Protein AF-0000000072586829 (afdb_homodimer)

Structure (mmCIF, N/CA/C/O backbone):
data_AF-0000000072586829-model_v1
#
loop_
_entity.id
_entity.type
_entity.pdbx_description
1 polymer 'Exported protein'
#
loop_
_atom_site.group_PDB
_atom_site.id
_atom_site.type_symbol
_atom_site.label_atom_id
_atom_site.label_alt_id
_atom_site.label_comp_id
_atom_site.label_asym_id
_atom_site.label_entity_id
_atom_site.label_seq_id
_atom_site.pdbx_PDB_ins_code
_atom_site.Cartn_x
_atom_site.Cartn_y
_atom_site.Cartn_z
_atom_site.occupancy
_atom_site.B_iso_or_equiv
_atom_site.auth_seq_id
_atom_site.auth_comp_id
_atom_site.auth_asym_id
_atom_site.auth_atom_id
_atom_site.pdbx_PDB_model_num
ATOM 1 N N . MET A 1 1 ? -24.797 -89.188 14.711 1 35.75 1 MET A N 1
ATOM 2 C CA . MET A 1 1 ? -25.109 -87.75 14.609 1 35.75 1 MET A CA 1
ATOM 3 C C . MET A 1 1 ? -23.828 -86.938 14.594 1 35.75 1 MET A C 1
ATOM 5 O O . MET A 1 1 ? -23.094 -86.875 15.586 1 35.75 1 MET A O 1
ATOM 9 N N . ASN A 1 2 ? -23.062 -87 13.383 1 42.5 2 ASN A N 1
ATOM 10 C CA . ASN A 1 2 ? -21.812 -86.375 13 1 42.5 2 ASN A CA 1
ATOM 11 C C . ASN A 1 2 ? -21.922 -84.812 13.062 1 42.5 2 ASN A C 1
ATOM 13 O O . ASN A 1 2 ? -22.75 -84.25 12.375 1 42.5 2 ASN A O 1
ATOM 17 N N . HIS A 1 3 ? -21.656 -84.25 14.258 1 49.03 3 HIS A N 1
ATOM 18 C CA . HIS A 1 3 ? -21.609 -82.812 14.539 1 49.03 3 HIS A CA 1
ATOM 19 C C . HIS A 1 3 ? -20.578 -82.125 13.672 1 49.03 3 HIS A C 1
ATOM 21 O O . HIS A 1 3 ? -19.391 -82.438 13.727 1 49.03 3 HIS A O 1
ATOM 27 N N . SER A 1 4 ? -20.922 -81.75 12.398 1 51.16 4 SER A N 1
ATOM 28 C CA . SER A 1 4 ? -20.141 -80.938 11.484 1 51.16 4 SER A CA 1
ATOM 29 C C . SER A 1 4 ? -19.844 -79.562 12.086 1 51.16 4 SER A C 1
ATOM 31 O O . SER A 1 4 ? -20.766 -78.812 12.5 1 51.16 4 SER A O 1
ATOM 33 N N . THR A 1 5 ? -18.719 -79.375 12.805 1 53.03 5 THR A N 1
ATOM 34 C CA . THR A 1 5 ? -18.234 -78.125 13.367 1 53.03 5 THR A CA 1
ATOM 35 C C . THR A 1 5 ? -17.984 -77.125 12.266 1 53.03 5 THR A C 1
ATOM 37 O O . THR A 1 5 ? -17.188 -77.375 11.359 1 53.03 5 THR A O 1
ATOM 40 N N . ILE A 1 6 ? -19.031 -76.312 11.836 1 53.47 6 ILE A N 1
ATOM 41 C CA . ILE A 1 6 ? -18.922 -75.188 10.93 1 53.47 6 ILE A CA 1
ATOM 42 C C . ILE A 1 6 ? -17.938 -74.188 11.492 1 53.47 6 ILE A C 1
ATOM 44 O O . ILE A 1 6 ? -18.125 -73.688 12.602 1 53.47 6 ILE A O 1
ATOM 48 N N . THR A 1 7 ? -16.625 -74.25 11.141 1 53.53 7 THR A N 1
ATOM 49 C CA . THR A 1 7 ? -15.586 -73.312 11.477 1 53.53 7 THR A CA 1
ATOM 50 C C . THR A 1 7 ? -15.922 -71.938 10.891 1 53.53 7 THR A C 1
ATOM 52 O O . THR A 1 7 ? -16.125 -71.812 9.68 1 53.53 7 THR A O 1
ATOM 55 N N . TRP A 1 8 ? -16.578 -71 11.648 1 52.56 8 TRP A N 1
ATOM 56 C CA . TRP A 1 8 ? -16.891 -69.625 11.328 1 52.56 8 TRP A CA 1
ATOM 57 C C . TRP A 1 8 ? -15.617 -68.812 10.969 1 52.56 8 TRP A C 1
ATOM 59 O O . TRP A 1 8 ? -14.703 -68.688 11.789 1 52.56 8 TRP A O 1
ATOM 69 N N . ALA A 1 9 ? -15.141 -68.812 9.68 1 53.5 9 ALA A N 1
ATOM 70 C CA . ALA A 1 9 ? -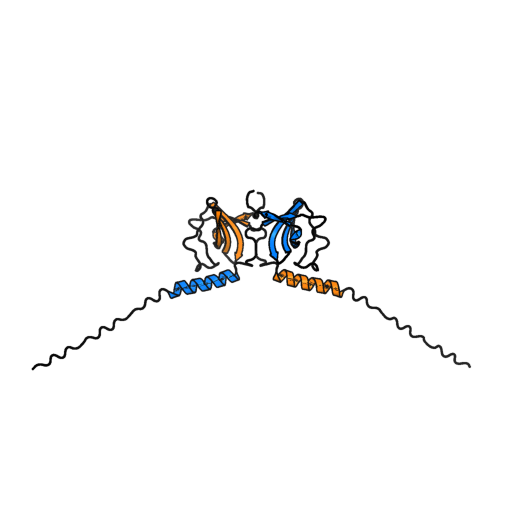14.047 -67.938 9.172 1 53.5 9 ALA A CA 1
ATOM 71 C C . ALA A 1 9 ? -14.328 -66.5 9.414 1 53.5 9 ALA A C 1
ATOM 73 O O . ALA A 1 9 ? -15.344 -65.938 8.953 1 53.5 9 ALA A O 1
ATOM 74 N N . ALA A 1 10 ? -13.883 -65.812 10.57 1 53.44 10 ALA A N 1
ATOM 75 C CA . ALA A 1 10 ? -13.961 -64.438 10.867 1 53.44 10 ALA A CA 1
ATOM 76 C C . ALA A 1 10 ? -13.258 -63.594 9.797 1 53.44 10 ALA A C 1
ATOM 78 O O . ALA A 1 10 ? -12.055 -63.75 9.57 1 53.44 10 ALA A O 1
ATOM 79 N N . VAL A 1 11 ? -13.906 -63.125 8.719 1 53.34 11 VAL A N 1
ATOM 80 C CA . VAL A 1 11 ? -13.391 -62.156 7.75 1 53.34 11 VAL A CA 1
ATOM 81 C C . VAL A 1 11 ? -12.992 -60.875 8.461 1 53.34 11 VAL A C 1
ATOM 83 O O . VAL A 1 11 ? -13.836 -60.188 9.07 1 53.34 11 VAL A O 1
ATOM 86 N N . LEU A 1 12 ? -11.789 -60.688 9.016 1 53.75 12 LEU A N 1
ATOM 87 C CA . LEU A 1 12 ? -11.242 -59.406 9.469 1 53.75 12 LEU A CA 1
ATOM 88 C C . LEU A 1 12 ? -11.234 -58.375 8.336 1 53.75 12 LEU A C 1
ATOM 90 O O . LEU A 1 12 ? -10.523 -58.562 7.344 1 53.75 12 LEU A O 1
ATOM 94 N N . ALA A 1 13 ? -12.328 -57.75 8.07 1 52.53 13 ALA A N 1
ATOM 95 C CA . ALA A 1 13 ? -12.367 -56.594 7.168 1 52.53 13 ALA A CA 1
ATOM 96 C C . ALA A 1 13 ? -11.383 -55.5 7.613 1 52.53 13 ALA A C 1
ATOM 98 O O . ALA A 1 13 ? -11.531 -54.938 8.695 1 52.53 13 ALA A O 1
ATOM 99 N N . LEU A 1 14 ? -10.109 -55.531 7.234 1 54.03 14 LEU A N 1
ATOM 100 C CA . LEU A 1 14 ? -9.156 -54.438 7.352 1 54.03 14 LEU A CA 1
ATOM 101 C C . LEU A 1 14 ? -9.734 -53.125 6.793 1 54.03 14 LEU A C 1
ATOM 103 O O . LEU A 1 14 ? -9.961 -53.031 5.586 1 54.03 14 LEU A O 1
ATOM 107 N N . CYS 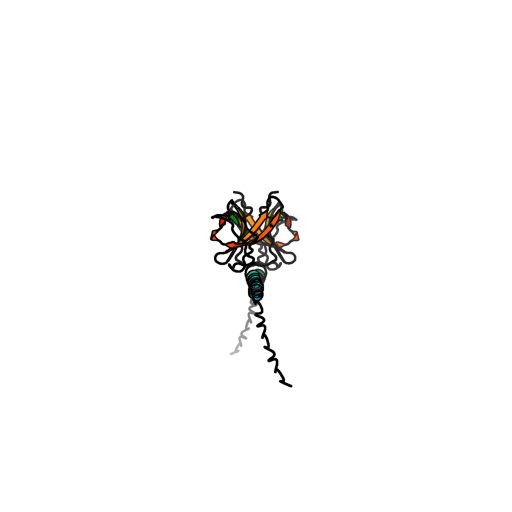A 1 15 ? -10.5 -52.406 7.539 1 51.31 15 CYS A N 1
ATOM 108 C CA . CYS A 1 15 ? -10.875 -51.031 7.258 1 51.31 15 CYS A CA 1
ATOM 109 C C . CYS A 1 15 ? -9.648 -50.188 6.902 1 51.31 15 CYS A C 1
ATOM 111 O O . CYS A 1 15 ? -8.836 -49.875 7.77 1 51.31 15 CYS A O 1
ATOM 113 N N . ALA A 1 16 ? -8.969 -50.375 5.809 1 50.5 16 ALA A N 1
ATOM 114 C CA . ALA A 1 16 ? -8.023 -49.375 5.312 1 50.5 16 ALA A CA 1
ATOM 115 C C . ALA A 1 16 ? -8.656 -47.969 5.301 1 50.5 16 ALA A C 1
ATOM 117 O O . ALA A 1 16 ? -9.5 -47.688 4.453 1 50.5 16 ALA A O 1
ATOM 118 N N . GLY A 1 17 ? -9 -47.312 6.453 1 50.28 17 GLY A N 1
ATOM 119 C CA . GLY A 1 17 ? -9.328 -45.906 6.516 1 50.28 17 GLY A CA 1
ATOM 120 C C . GLY A 1 17 ? -8.422 -45.062 5.645 1 50.28 17 GLY A C 1
ATOM 121 O O . GLY A 1 17 ? -7.199 -45.125 5.746 1 50.28 17 GLY A O 1
ATOM 122 N N . PHE A 1 18 ? -8.812 -44.5 4.5 1 52.59 18 PHE A N 1
ATOM 123 C CA . PHE A 1 18 ? -8.273 -43.5 3.578 1 52.59 18 PHE A CA 1
ATOM 124 C C . PHE A 1 18 ? -7.867 -42.219 4.32 1 52.59 18 PHE A C 1
ATOM 126 O O . PHE A 1 18 ? -8.727 -41.469 4.785 1 52.59 18 PHE A O 1
ATOM 133 N N . ALA A 1 19 ? -6.723 -41.906 4.926 1 50.97 19 ALA A N 1
ATOM 134 C CA . ALA A 1 19 ? -6.094 -40.719 5.477 1 50.97 19 ALA A CA 1
ATOM 135 C C . ALA A 1 19 ? -5.93 -39.656 4.406 1 50.97 19 ALA A C 1
ATOM 137 O O . ALA A 1 19 ? -5 -38.844 4.469 1 50.97 19 ALA A O 1
ATOM 138 N N . VAL A 1 20 ? -6.594 -39.5 3.271 1 55.81 20 VAL A N 1
ATOM 139 C CA . VAL A 1 20 ? -6.297 -38.469 2.275 1 55.81 20 VAL A CA 1
ATOM 140 C C . VAL A 1 20 ? -6.707 -37.094 2.809 1 55.81 20 VAL A C 1
ATOM 142 O O . VAL A 1 20 ? -6.344 -36.062 2.234 1 55.81 20 VAL A O 1
ATOM 145 N N . THR A 1 21 ? -7.477 -36.938 3.852 1 57.72 21 THR A N 1
ATOM 146 C CA . THR A 1 21 ? -8.094 -35.656 4.125 1 57.72 21 THR A CA 1
ATOM 147 C C . THR A 1 21 ? -7.16 -34.781 4.945 1 57.72 21 THR A C 1
ATOM 149 O O . THR A 1 21 ? -7.305 -33.531 4.953 1 57.72 21 THR A O 1
ATOM 152 N N . ASN A 1 22 ? -6.078 -35.281 5.512 1 56.03 22 ASN A N 1
ATOM 153 C CA . ASN A 1 22 ? -5.34 -34.469 6.473 1 56.03 22 ASN A CA 1
ATOM 154 C C . ASN A 1 22 ? -4.328 -33.562 5.777 1 56.03 22 ASN A C 1
ATOM 156 O O . ASN A 1 22 ? -3.982 -32.5 6.297 1 56.03 22 ASN A O 1
ATOM 160 N N . ALA A 1 23 ? -3.906 -34 4.543 1 55.81 23 ALA A N 1
ATOM 161 C CA . ALA A 1 23 ? -2.867 -33.219 3.875 1 55.81 23 ALA A CA 1
ATOM 162 C C . ALA A 1 23 ? -3.422 -31.875 3.361 1 55.81 23 ALA A C 1
ATOM 164 O O . ALA A 1 23 ? -2.764 -30.844 3.471 1 55.81 23 ALA A O 1
ATOM 165 N N . HIS A 1 24 ? -4.715 -31.812 2.979 1 60 24 HIS A N 1
ATOM 166 C CA . HIS A 1 24 ? -5.254 -30.594 2.369 1 60 24 HIS A CA 1
ATOM 167 C C . HIS A 1 24 ? -5.496 -29.516 3.416 1 60 24 HIS A C 1
ATOM 169 O O . HIS A 1 24 ? -5.297 -28.328 3.145 1 60 24 HIS A O 1
ATOM 175 N N . ALA A 1 25 ? -5.926 -30.031 4.684 1 60.5 25 ALA A N 1
ATOM 176 C CA . ALA A 1 25 ? -6.293 -29.078 5.73 1 60.5 25 ALA A CA 1
ATOM 177 C C . ALA A 1 25 ? -5.059 -28.359 6.281 1 60.5 25 ALA A C 1
ATOM 179 O O . ALA A 1 25 ? -5.094 -27.156 6.539 1 60.5 25 ALA A O 1
ATOM 180 N N . ARG A 1 26 ? -4.113 -29.156 6.582 1 60.81 26 ARG A N 1
ATOM 181 C CA . ARG A 1 26 ? -2.893 -28.609 7.176 1 60.81 26 ARG A CA 1
ATOM 182 C C . ARG A 1 26 ? -2.26 -27.562 6.266 1 60.81 26 ARG A C 1
ATOM 184 O O . ARG A 1 26 ? -1.662 -26.594 6.746 1 60.81 26 ARG A O 1
ATOM 191 N N . ASP A 1 27 ? -2.645 -27.734 4.984 1 78.12 27 ASP A N 1
ATOM 192 C CA . ASP A 1 27 ? -2.066 -26.828 4 1 78.12 27 ASP A CA 1
ATOM 193 C C . ASP A 1 27 ? -2.746 -25.469 4.043 1 78.12 27 ASP A C 1
ATOM 195 O O . ASP A 1 27 ? -2.076 -24.438 4.02 1 78.12 27 ASP A O 1
ATOM 199 N N . SER A 1 28 ? -3.986 -25.5 4.457 1 85.19 28 SER A N 1
ATOM 200 C CA . SER A 1 28 ? -4.734 -24.25 4.496 1 85.19 28 SER A CA 1
ATOM 201 C C . SER A 1 28 ? -4.344 -23.406 5.707 1 85.19 28 SER A C 1
ATOM 203 O O . SER A 1 28 ? -4.219 -22.188 5.605 1 85.19 28 SER A O 1
ATOM 205 N N . ALA A 1 29 ? -4.051 -24.141 6.754 1 92.31 29 ALA A N 1
ATOM 206 C CA . ALA A 1 29 ? -3.693 -23.406 7.969 1 92.31 29 ALA A CA 1
ATOM 207 C C . ALA A 1 29 ? -2.326 -22.75 7.828 1 92.31 29 ALA A C 1
ATOM 209 O O . ALA A 1 29 ? -2.127 -21.609 8.273 1 92.31 29 ALA A O 1
ATOM 210 N N . GLU A 1 30 ? -1.461 -23.469 7.301 1 95 30 GLU A N 1
ATOM 211 C CA . GLU A 1 30 ? -0.122 -22.922 7.094 1 95 30 GLU A CA 1
ATOM 212 C C . GLU A 1 30 ? -0.144 -21.766 6.113 1 95 30 GLU A C 1
ATOM 214 O O . GLU A 1 30 ? 0.559 -20.766 6.309 1 95 30 GLU A O 1
ATOM 219 N N . CYS A 1 31 ? -0.947 -21.938 5.141 1 96.94 31 CYS A N 1
ATOM 220 C CA . CYS A 1 31 ? -1.058 -20.844 4.176 1 96.94 31 CYS A CA 1
ATOM 221 C C . CYS A 1 31 ? -1.644 -19.609 4.82 1 96.94 31 CYS A C 1
ATOM 223 O O . CYS A 1 31 ? -1.184 -18.484 4.559 1 96.94 31 CYS A O 1
ATOM 225 N N . ARG A 1 32 ? -2.656 -19.75 5.602 1 94.56 32 ARG A N 1
ATOM 226 C CA . ARG A 1 32 ? -3.254 -18.609 6.297 1 94.56 32 ARG A CA 1
ATOM 227 C C . ARG A 1 32 ? -2.23 -17.922 7.188 1 94.56 32 ARG A C 1
ATOM 229 O O . ARG A 1 32 ? -2.141 -16.688 7.195 1 94.56 32 ARG A O 1
ATOM 236 N N . ARG A 1 33 ? -1.426 -18.672 7.906 1 94.81 33 ARG A N 1
ATOM 237 C CA . ARG A 1 33 ? -0.415 -18.109 8.797 1 94.81 33 ARG A CA 1
ATOM 238 C C . ARG A 1 33 ? 0.632 -17.328 8.008 1 94.81 33 ARG A C 1
ATOM 240 O O . ARG A 1 33 ? 1.011 -16.219 8.391 1 94.81 33 ARG A O 1
ATOM 247 N N . LEU A 1 34 ? 1.119 -17.906 6.988 1 95.06 34 LEU A N 1
ATOM 248 C CA . LEU A 1 34 ? 2.113 -17.25 6.148 1 95.06 34 LEU A CA 1
ATOM 249 C C . LEU A 1 34 ? 1.536 -15.992 5.516 1 95.06 34 LEU A C 1
ATOM 251 O O . LEU A 1 34 ? 2.213 -14.961 5.438 1 95.06 34 LEU A O 1
ATOM 255 N N . SER A 1 35 ? 0.332 -16.031 5.07 1 93.44 35 SER A N 1
ATOM 256 C CA . SER A 1 35 ? -0.333 -14.867 4.48 1 93.44 35 SER A CA 1
ATOM 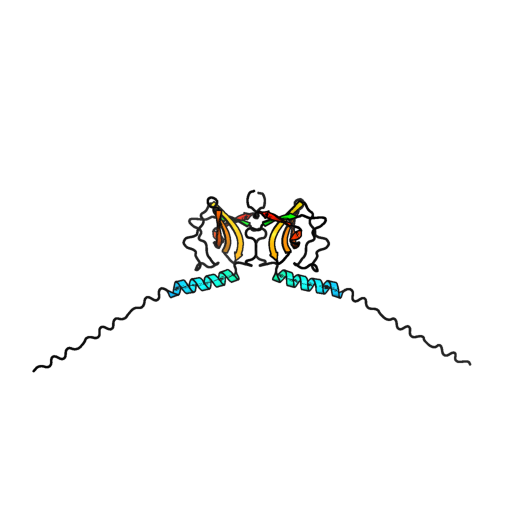257 C C . SER A 1 35 ? -0.438 -13.727 5.48 1 93.44 35 SER A C 1
ATOM 259 O O . SER A 1 35 ? -0.186 -12.57 5.137 1 93.44 35 SER A O 1
ATOM 261 N N . ASP A 1 36 ? -0.804 -14.016 6.707 1 90 36 ASP A N 1
ATOM 262 C CA . ASP A 1 36 ? -0.913 -13.008 7.754 1 90 36 ASP A CA 1
ATOM 263 C C . ASP A 1 36 ? 0.44 -12.359 8.031 1 90 36 ASP A C 1
ATOM 265 O O . ASP A 1 36 ? 0.516 -11.156 8.289 1 90 36 ASP A O 1
ATOM 269 N N . ALA A 1 37 ? 1.401 -13.156 7.941 1 89.62 37 ALA A N 1
ATOM 270 C CA . ALA A 1 37 ? 2.746 -12.68 8.258 1 89.62 37 ALA A CA 1
ATOM 271 C C . ALA A 1 37 ? 3.295 -11.805 7.133 1 89.62 37 ALA A C 1
ATOM 273 O O . ALA A 1 37 ? 4.098 -10.906 7.375 1 89.62 37 ALA A O 1
ATOM 274 N N . THR A 1 38 ? 2.797 -12.062 5.941 1 90.12 38 THR A N 1
ATOM 275 C CA . THR A 1 38 ? 3.445 -11.414 4.805 1 90.12 38 THR A CA 1
ATOM 276 C C . THR A 1 38 ? 2.502 -10.414 4.145 1 90.12 38 THR A C 1
ATOM 278 O O . THR A 1 38 ? 2.945 -9.523 3.414 1 90.12 38 THR A O 1
ATOM 281 N N . GLY A 1 39 ? 1.216 -10.5 4.148 1 82.69 39 GLY A N 1
ATOM 282 C CA . GLY A 1 39 ? 0.211 -9.75 3.418 1 82.69 39 GLY A CA 1
ATOM 283 C C . GLY A 1 39 ? 0.163 -8.281 3.811 1 82.69 39 GLY A C 1
ATOM 284 O O . GLY A 1 39 ? -0.325 -7.445 3.047 1 82.69 39 GLY A O 1
ATOM 285 N N . GLY A 1 40 ? 0.933 -7.738 4.789 1 66.56 40 GLY A N 1
ATOM 286 C CA . GLY A 1 40 ? 0.966 -6.355 5.242 1 66.56 40 GLY A CA 1
ATOM 287 C C . GLY A 1 40 ? -0.304 -5.93 5.953 1 66.56 40 GLY A C 1
ATOM 288 O O . GLY A 1 40 ? -1.249 -6.715 6.07 1 66.56 40 GLY A O 1
ATOM 289 N N . ALA A 1 41 ? -0.151 -4.691 6.461 1 62.09 41 ALA A N 1
ATOM 290 C CA . ALA A 1 41 ? -1.261 -4.164 7.25 1 62.09 41 ALA A CA 1
ATOM 291 C C . ALA A 1 41 ? -2.521 -4.031 6.402 1 62.09 41 ALA A C 1
ATOM 293 O O . ALA A 1 41 ? -2.471 -3.529 5.277 1 62.09 41 ALA A O 1
ATOM 294 N N . ASP A 1 42 ? -3.537 -4.691 6.844 1 68 42 ASP A N 1
ATOM 295 C CA . ASP A 1 42 ? -4.859 -4.879 6.25 1 68 42 ASP A CA 1
ATOM 296 C C . ASP A 1 42 ? -5.594 -3.547 6.121 1 68 42 ASP A C 1
ATOM 298 O O . ASP A 1 42 ? -6.59 -3.451 5.402 1 68 42 ASP A O 1
ATOM 302 N N . ASP A 1 43 ? -4.805 -2.404 6.445 1 87.19 43 ASP A N 1
ATOM 303 C CA . ASP A 1 43 ? -5.66 -1.223 6.418 1 87.19 43 ASP A CA 1
ATOM 304 C C . ASP A 1 43 ? -5.309 -0.318 5.238 1 87.19 43 ASP A C 1
ATOM 306 O O . ASP A 1 43 ? -5.898 0.753 5.078 1 87.19 43 ASP A O 1
ATOM 310 N N . ASN A 1 44 ? -4.383 -0.754 4.457 1 91.38 44 ASN A N 1
ATOM 311 C CA . ASN A 1 44 ? -4.043 0.017 3.266 1 91.38 44 ASN A CA 1
ATOM 312 C C . ASN A 1 44 ? -5.176 -0.01 2.24 1 91.38 44 ASN A C 1
ATOM 314 O O . ASN A 1 44 ? -5.805 -1.048 2.033 1 91.38 44 ASN A O 1
ATOM 318 N N . PHE A 1 45 ? -5.363 1.196 1.681 1 93.69 45 PHE A N 1
ATOM 319 C CA . PHE A 1 45 ? -6.176 1.202 0.471 1 93.69 45 PHE A CA 1
ATOM 320 C C . PHE A 1 45 ? -5.461 0.482 -0.666 1 93.69 45 PHE A C 1
ATOM 322 O O . PHE A 1 45 ? -4.273 0.707 -0.9 1 93.69 45 PHE A O 1
ATOM 329 N N . ARG A 1 46 ? -6.145 -0.373 -1.298 1 91.25 46 ARG A N 1
ATOM 330 C CA . ARG A 1 46 ? -5.574 -1.111 -2.42 1 91.25 46 ARG A CA 1
ATOM 331 C C . ARG A 1 46 ? -6.473 -1.023 -3.648 1 91.25 46 ARG A C 1
ATOM 333 O O . ARG A 1 46 ? -7.57 -1.583 -3.66 1 91.25 46 ARG A O 1
ATOM 340 N N . PRO A 1 47 ? -6.082 -0.371 -4.691 1 93.25 47 PRO A N 1
ATOM 341 C CA . PRO A 1 47 ? -4.93 0.532 -4.742 1 93.25 47 PRO A CA 1
ATOM 342 C C . PRO A 1 47 ? -5.098 1.754 -3.842 1 93.25 47 PRO A C 1
ATOM 344 O O . PRO A 1 47 ? -6.203 2.027 -3.367 1 93.25 47 PRO A O 1
ATOM 347 N N . PRO A 1 48 ? -4.012 2.439 -3.643 1 95.19 48 PRO A N 1
ATOM 348 C CA . PRO A 1 48 ? -4.156 3.709 -2.926 1 95.19 48 PRO A CA 1
ATOM 349 C C . PRO A 1 48 ? -5.152 4.652 -3.59 1 95.19 48 PRO A C 1
ATOM 351 O O . PRO A 1 48 ? -5.496 4.469 -4.762 1 95.19 48 PRO A O 1
ATOM 354 N N . LEU A 1 49 ? -5.586 5.656 -2.818 1 97.31 49 LEU A N 1
ATOM 355 C CA . LEU A 1 49 ? -6.523 6.648 -3.338 1 97.31 49 LEU A CA 1
ATOM 356 C C . LEU A 1 49 ? -5.801 7.934 -3.715 1 97.31 49 LEU A C 1
ATOM 358 O O . LEU A 1 49 ? -4.715 8.211 -3.201 1 97.31 49 LEU A O 1
ATOM 362 N N . THR A 1 50 ? -6.43 8.641 -4.617 1 97.56 50 THR A N 1
ATOM 363 C CA . THR A 1 50 ? -6.062 10.039 -4.816 1 97.56 50 THR A CA 1
ATOM 364 C C . THR A 1 50 ? -6.902 10.945 -3.926 1 97.56 50 THR A C 1
ATOM 366 O O . THR A 1 50 ? -8.016 10.594 -3.539 1 97.56 50 THR A O 1
ATOM 369 N N . ALA A 1 51 ? -6.359 12.086 -3.6 1 98.44 51 ALA A N 1
ATOM 370 C CA . ALA A 1 51 ? -7.125 13.094 -2.879 1 98.44 51 ALA A CA 1
ATOM 371 C C . ALA A 1 51 ? -6.656 14.5 -3.236 1 98.44 51 ALA A C 1
ATOM 373 O O . ALA A 1 51 ? -5.5 14.695 -3.621 1 98.44 51 ALA A O 1
ATOM 374 N N . THR A 1 52 ? -7.504 15.422 -3.08 1 98.69 52 THR A N 1
ATOM 375 C CA . THR A 1 52 ? -7.199 16.844 -3.236 1 98.69 52 THR A CA 1
ATOM 376 C C . THR A 1 52 ? -7.207 17.547 -1.885 1 98.69 52 THR A C 1
ATOM 378 O O . THR A 1 52 ? -8.078 17.297 -1.053 1 98.69 52 THR A O 1
ATOM 381 N N . VAL A 1 53 ? -6.227 18.391 -1.732 1 98.81 53 VAL A N 1
ATOM 382 C CA . VAL A 1 53 ? -6.156 19.172 -0.505 1 98.81 53 VAL A CA 1
ATOM 383 C C . VAL A 1 53 ? -7.242 20.25 -0.519 1 98.81 53 VAL A C 1
ATOM 385 O O . VAL A 1 53 ? -7.422 20.953 -1.521 1 98.81 53 VAL A O 1
ATOM 388 N N . THR A 1 54 ? -7.961 20.344 0.637 1 98.81 54 THR A N 1
ATOM 389 C CA . THR A 1 54 ? -9.055 21.297 0.742 1 98.81 54 THR A CA 1
ATOM 390 C C . THR A 1 54 ? -8.914 22.141 2.006 1 98.81 54 THR A C 1
ATOM 392 O O . THR A 1 54 ? -7.969 21.969 2.777 1 98.81 54 THR A O 1
ATOM 395 N N . GLY A 1 55 ? -9.891 23.047 2.244 1 98.19 55 GLY A N 1
ATOM 396 C CA . GLY A 1 55 ? -9.852 23.953 3.383 1 98.19 55 GLY A CA 1
ATOM 397 C C . GLY A 1 55 ? -9.031 25.203 3.127 1 98.19 55 GLY A C 1
ATOM 398 O O . GLY A 1 55 ? -8.797 25.562 1.976 1 98.19 55 GLY A O 1
ATOM 399 N N . ALA A 1 56 ? -8.688 25.922 4.23 1 97.88 56 ALA A N 1
ATOM 400 C CA . ALA A 1 56 ? -7.953 27.188 4.125 1 97.88 56 ALA A CA 1
ATOM 401 C C . ALA A 1 56 ? -6.523 27.031 4.633 1 97.88 56 ALA A C 1
ATOM 403 O O . ALA A 1 56 ? -6.277 26.328 5.613 1 97.88 56 ALA A O 1
ATOM 404 N N . GLY A 1 57 ? -5.602 27.703 3.928 1 98.06 57 GLY A N 1
ATOM 405 C CA . GLY A 1 57 ? -4.23 27.781 4.406 1 98.06 57 GLY A CA 1
ATOM 406 C C . GLY A 1 57 ? -3.447 26.5 4.188 1 98.06 57 GLY A C 1
ATOM 407 O O . GLY A 1 57 ? -3.889 25.625 3.451 1 98.06 57 GLY A O 1
ATOM 408 N N . ARG A 1 58 ? -2.375 26.438 4.801 1 98.69 58 ARG A N 1
ATOM 409 C CA . ARG A 1 58 ? -1.442 25.312 4.664 1 98.69 58 ARG A CA 1
ATOM 410 C C . ARG A 1 58 ? -1.945 24.094 5.414 1 98.69 58 ARG A C 1
ATOM 412 O O . ARG A 1 58 ? -2.471 24.203 6.523 1 98.69 58 ARG A O 1
ATOM 419 N N . ALA A 1 59 ? -1.879 22.984 4.766 1 98.75 59 ALA A N 1
ATOM 420 C CA . ALA A 1 59 ? -2.029 21.688 5.434 1 98.75 59 ALA A CA 1
ATOM 421 C C . ALA A 1 59 ? -0.668 21.062 5.73 1 98.75 59 ALA A C 1
ATOM 423 O O . ALA A 1 59 ? 0.039 20.641 4.816 1 98.75 59 ALA A O 1
ATOM 424 N N . TYR A 1 60 ? -0.31 20.953 7.012 1 98.69 60 TYR A N 1
ATOM 425 C CA . TYR A 1 60 ? 1.026 20.516 7.398 1 98.69 60 TYR A CA 1
ATOM 426 C C . TYR A 1 60 ? 1.105 18.984 7.465 1 98.69 60 TYR A C 1
ATOM 428 O O . TYR A 1 60 ? 0.142 18.328 7.859 1 98.69 60 TYR A O 1
ATOM 436 N N . PHE A 1 61 ? 2.281 18.531 7.125 1 98.75 61 PHE A N 1
ATOM 437 C CA . PHE A 1 61 ? 2.609 17.125 7.336 1 98.75 61 PHE A CA 1
ATOM 438 C C . PHE A 1 61 ? 2.957 16.859 8.797 1 98.75 61 PHE A C 1
ATOM 440 O O . PHE A 1 61 ? 3.41 17.766 9.5 1 98.75 61 PHE A O 1
ATOM 447 N N . HIS A 1 62 ? 2.709 15.648 9.109 1 98.44 62 HIS A N 1
ATOM 448 C CA . HIS A 1 62 ? 3.125 15.117 10.406 1 98.44 62 HIS A CA 1
ATOM 449 C C . HIS A 1 62 ? 3.922 13.828 10.242 1 98.44 62 HIS A C 1
ATOM 451 O O . HIS A 1 62 ? 3.598 13 9.391 1 98.44 62 HIS A O 1
ATOM 457 N N . SER A 1 63 ? 4.984 13.656 11.039 1 96.75 63 SER A N 1
ATOM 458 C CA . SER A 1 63 ? 5.812 12.461 10.945 1 96.75 63 SER A CA 1
ATOM 459 C C . SER A 1 63 ? 5.094 11.242 11.516 1 96.75 63 SER A C 1
ATOM 461 O O . SER A 1 63 ? 5.477 10.102 11.234 1 96.75 63 SER A O 1
ATOM 463 N N . ALA A 1 64 ? 4.172 11.508 12.328 1 97.56 64 ALA A N 1
ATOM 464 C CA . ALA A 1 64 ? 3.26 10.516 12.898 1 97.56 64 ALA A CA 1
ATOM 465 C C . ALA A 1 64 ? 1.86 11.102 13.078 1 97.56 64 ALA A C 1
ATOM 467 O O . ALA A 1 64 ? 1.679 12.32 13.039 1 97.56 64 ALA A O 1
ATOM 468 N N . PRO A 1 65 ? 0.901 10.211 13.234 1 97.62 65 PRO A N 1
ATOM 469 C CA . PRO A 1 65 ? -0.466 10.742 13.281 1 97.62 65 PRO A CA 1
ATOM 470 C C . PRO A 1 65 ? -0.838 11.289 14.656 1 97.62 65 PRO A C 1
ATOM 472 O O . PRO A 1 65 ? -1.752 10.773 15.305 1 97.62 65 PRO A O 1
ATOM 475 N N . ALA A 1 66 ? -0.154 12.273 14.977 1 98 66 ALA A N 1
ATOM 476 C CA . ALA A 1 66 ? -0.386 13.047 16.188 1 98 66 ALA A CA 1
ATOM 477 C C . ALA A 1 66 ? -0.01 14.516 15.984 1 98 66 ALA A C 1
ATOM 479 O O . ALA A 1 66 ? 0.99 14.82 15.328 1 98 66 ALA A O 1
ATOM 480 N N . SER A 1 67 ? -0.782 15.453 16.688 1 96.94 67 SER A N 1
ATOM 481 C CA . SER A 1 67 ? -0.593 16.891 16.469 1 96.94 67 SER A CA 1
ATOM 482 C C . SER A 1 67 ? 0.793 17.328 16.922 1 96.94 67 SER A C 1
ATOM 484 O O . SER A 1 67 ? 1.368 18.266 16.344 1 96.94 67 SER A O 1
ATOM 486 N N . ALA A 1 68 ? 1.368 16.625 17.828 1 96.88 68 ALA A N 1
ATOM 487 C CA . ALA A 1 68 ? 2.676 16.984 18.375 1 96.88 68 ALA A CA 1
ATOM 488 C C . ALA A 1 68 ? 3.791 16.625 17.391 1 96.88 68 ALA A C 1
ATOM 490 O O . ALA A 1 68 ? 4.926 17.078 17.547 1 96.88 68 ALA A O 1
ATOM 491 N N . CYS A 1 69 ? 3.498 15.898 16.422 1 98.25 69 CYS A N 1
ATOM 492 C CA . CYS A 1 69 ? 4.512 15.406 15.484 1 98.25 69 CYS A CA 1
ATOM 493 C C . CYS A 1 69 ? 4.512 16.234 14.203 1 98.25 69 CYS A C 1
ATOM 495 O O . CYS A 1 69 ? 4.812 15.703 13.125 1 98.25 69 CYS A O 1
ATOM 497 N N . ILE A 1 70 ? 4.176 17.484 14.273 1 97.88 70 ILE A N 1
ATOM 498 C CA . ILE A 1 70 ? 4 18.391 13.141 1 97.88 70 ILE A CA 1
ATOM 499 C C . ILE A 1 70 ? 5.359 18.703 12.523 1 97.88 70 ILE A C 1
ATOM 501 O O . ILE A 1 70 ? 6.336 18.953 13.234 1 97.88 70 ILE A O 1
ATOM 505 N N . ALA A 1 71 ? 5.406 18.562 11.172 1 97.06 71 ALA A N 1
ATOM 506 C CA . ALA A 1 71 ? 6.523 19.094 10.391 1 97.06 71 ALA A CA 1
ATOM 507 C C . ALA A 1 71 ? 6.238 20.531 9.93 1 97.06 71 ALA A C 1
ATOM 509 O O . ALA A 1 71 ? 5.664 20.734 8.859 1 97.06 71 ALA A O 1
ATOM 510 N N . ARG A 1 72 ? 6.785 21.484 10.516 1 95.5 72 ARG A N 1
ATOM 511 C CA . ARG A 1 72 ? 6.344 22.875 10.445 1 95.5 72 ARG A CA 1
ATOM 512 C C . ARG A 1 72 ? 6.777 23.516 9.133 1 95.5 72 ARG A C 1
ATOM 514 O O . ARG A 1 72 ? 6.312 24.609 8.781 1 95.5 72 ARG A O 1
ATOM 521 N N . ARG A 1 73 ? 7.598 22.859 8.398 1 96.69 73 ARG A N 1
ATOM 522 C CA . ARG A 1 73 ? 8.07 23.438 7.148 1 96.69 73 ARG A CA 1
ATOM 523 C C . ARG A 1 73 ? 7.602 22.625 5.949 1 96.69 73 ARG A C 1
ATOM 525 O O . ARG A 1 73 ? 7.918 22.953 4.805 1 96.69 73 ARG A O 1
ATOM 532 N N . VAL A 1 74 ? 6.941 21.672 6.117 1 98.06 74 VAL A N 1
ATOM 533 C CA . VAL A 1 74 ? 6.484 20.781 5.051 1 98.06 74 VAL A CA 1
ATOM 534 C C . VAL A 1 74 ? 4.961 20.812 4.973 1 98.06 74 VAL A C 1
ATOM 536 O O . VAL A 1 74 ? 4.277 20.391 5.91 1 98.06 74 VAL A O 1
ATOM 539 N N . PHE A 1 75 ? 4.48 21.344 3.916 1 98.5 75 PHE A N 1
ATOM 540 C CA . PHE A 1 75 ? 3.039 21.516 3.799 1 98.5 75 PHE A CA 1
ATOM 541 C C . PHE A 1 75 ? 2.602 21.438 2.34 1 98.5 75 PHE A C 1
ATOM 543 O O . PHE A 1 75 ? 3.426 21.562 1.433 1 98.5 75 PHE A O 1
ATOM 550 N N . VAL A 1 76 ? 1.341 21.188 2.176 1 98.5 76 VAL A N 1
ATOM 551 C CA . VAL A 1 76 ? 0.633 21.328 0.908 1 98.5 76 VAL A CA 1
ATOM 552 C C . VAL A 1 76 ? -0.457 22.391 1.045 1 98.5 76 VAL A C 1
ATOM 554 O O . VAL A 1 76 ? -0.754 22.844 2.152 1 98.5 76 VAL A O 1
ATOM 557 N N . VAL A 1 77 ? -0.987 22.734 -0.167 1 98.38 77 VAL A N 1
ATOM 558 C CA . VAL A 1 77 ? -1.99 23.797 -0.177 1 98.38 77 VAL A CA 1
ATOM 559 C C . VAL A 1 77 ? -3.227 23.328 -0.944 1 98.38 77 VAL A C 1
ATOM 561 O O . VAL A 1 77 ? -3.152 22.391 -1.741 1 98.38 77 VAL A O 1
ATOM 564 N N . PRO A 1 78 ? -4.422 23.984 -0.594 1 98.69 78 PRO A N 1
ATOM 565 C CA . PRO A 1 78 ? -5.625 23.609 -1.337 1 98.69 78 PRO A CA 1
ATOM 566 C C . PRO A 1 78 ? -5.402 23.578 -2.846 1 98.69 78 PRO A C 1
ATOM 568 O O . PRO A 1 78 ? -4.777 24.484 -3.402 1 98.69 78 PRO A O 1
ATOM 571 N N . GLY A 1 79 ? -5.891 22.5 -3.469 1 98.06 79 GLY A N 1
ATOM 572 C CA . GLY A 1 79 ? -5.691 22.312 -4.895 1 98.06 79 GLY A CA 1
ATOM 573 C C . GLY A 1 79 ? -4.605 21.297 -5.219 1 98.06 79 GLY A C 1
ATOM 574 O O . GLY A 1 79 ? -4.574 20.734 -6.312 1 98.06 79 GLY A O 1
ATOM 575 N N . ASP A 1 80 ? -3.668 21.078 -4.223 1 98 80 ASP A N 1
ATOM 576 C CA . ASP A 1 80 ? -2.66 20.031 -4.391 1 98 80 ASP A CA 1
ATOM 577 C C . ASP A 1 80 ? -3.301 18.656 -4.383 1 98 80 ASP A C 1
ATOM 579 O O . ASP A 1 80 ? -4.352 18.453 -3.773 1 98 80 ASP A O 1
ATOM 583 N N . THR A 1 81 ? -2.686 17.703 -5.102 1 97.5 81 THR A N 1
ATOM 584 C CA . THR A 1 81 ? -3.123 16.312 -5.102 1 97.5 81 THR A CA 1
ATOM 585 C C . THR A 1 81 ? -2.117 15.43 -4.371 1 97.5 81 THR A C 1
ATOM 587 O O . THR A 1 81 ? -0.906 15.594 -4.543 1 97.5 81 THR A O 1
ATOM 590 N N . VAL A 1 82 ? -2.648 14.477 -3.539 1 98.31 82 VAL A N 1
ATOM 591 C CA . VAL A 1 82 ? -1.807 13.516 -2.83 1 98.31 82 VAL A CA 1
ATOM 592 C C . VAL A 1 82 ? -2.314 12.102 -3.082 1 98.31 82 VAL A C 1
ATOM 594 O O . VAL A 1 82 ? -3.457 11.906 -3.506 1 98.31 82 VAL A O 1
ATOM 597 N N . THR A 1 83 ? -1.42 11.195 -2.936 1 96.94 83 THR A N 1
ATOM 598 C CA . THR A 1 83 ? -1.793 9.781 -2.875 1 96.94 83 THR A CA 1
ATOM 599 C C . THR A 1 83 ? -2.053 9.352 -1.434 1 96.94 83 THR A C 1
ATOM 601 O O . THR A 1 83 ? -1.229 9.602 -0.549 1 96.94 83 THR A O 1
ATOM 604 N N . VAL A 1 84 ? -3.135 8.68 -1.156 1 97.62 84 VAL A N 1
ATOM 605 C CA . VAL A 1 84 ? -3.529 8.297 0.194 1 97.62 84 VAL A CA 1
ATOM 606 C C . VAL A 1 84 ? -3.396 6.785 0.36 1 97.62 84 VAL A C 1
ATOM 608 O O . VAL A 1 84 ? -4.055 6.016 -0.344 1 97.62 84 VAL A O 1
ATOM 611 N N . TYR A 1 85 ? -2.609 6.418 1.354 1 95.31 85 TYR A N 1
ATOM 612 C CA . TYR A 1 85 ? -2.291 5 1.488 1 95.31 85 TYR A CA 1
ATOM 613 C C . TYR A 1 85 ? -3.174 4.34 2.541 1 95.31 85 TYR A C 1
ATOM 615 O O . TYR A 1 85 ? -3.643 3.217 2.352 1 95.31 85 TYR A O 1
ATOM 623 N N . LYS A 1 86 ? -3.43 5.004 3.711 1 94.19 86 LYS A N 1
ATOM 624 C CA . LYS A 1 86 ? -4.207 4.359 4.762 1 94.19 86 LYS A CA 1
ATOM 625 C C . LYS A 1 86 ? -4.727 5.379 5.773 1 94.19 86 LYS A C 1
ATOM 627 O O . LYS A 1 86 ? -4.129 6.445 5.945 1 94.19 86 LYS A O 1
ATOM 632 N N . PRO A 1 87 ? -5.82 5 6.395 1 95.88 87 PRO A N 1
ATOM 633 C CA . PRO A 1 87 ? -6.348 5.816 7.488 1 95.88 87 PRO A CA 1
ATOM 634 C C . PRO A 1 87 ? -5.801 5.406 8.852 1 95.88 87 PRO A C 1
ATOM 636 O O . PRO A 1 87 ? -5.406 4.25 9.039 1 95.88 87 PRO A O 1
ATOM 639 N N . TYR A 1 88 ? -5.766 6.262 9.766 1 96.38 88 TYR A N 1
ATOM 640 C CA . TYR A 1 88 ? -5.582 6.02 11.188 1 96.38 88 TYR A CA 1
ATOM 641 C C . TYR A 1 88 ? -6.297 7.086 12.016 1 96.38 88 TYR A C 1
ATOM 643 O O . TYR A 1 88 ? -5.852 8.234 12.078 1 96.38 88 TYR A O 1
ATOM 651 N N . ARG A 1 89 ? -7.473 6.637 12.516 1 96.56 89 ARG A N 1
ATOM 652 C CA . ARG A 1 89 ? -8.312 7.594 13.234 1 96.56 89 ARG A CA 1
ATOM 653 C C . ARG A 1 89 ? -8.648 8.789 12.359 1 96.56 89 ARG A C 1
ATOM 655 O O . ARG A 1 89 ? -9.258 8.641 11.297 1 96.56 89 ARG A O 1
ATOM 662 N N . HIS A 1 90 ? -8.219 9.969 12.656 1 98.12 90 HIS A N 1
ATOM 663 C CA . HIS A 1 90 ? -8.57 11.156 11.875 1 98.12 90 HIS A CA 1
ATOM 664 C C . HIS A 1 90 ? -7.387 11.633 11.047 1 98.12 90 HIS A C 1
ATOM 666 O O . HIS A 1 90 ? -7.215 12.844 10.844 1 98.12 90 HIS A O 1
ATOM 672 N N . TRP A 1 91 ? -6.555 10.75 10.672 1 98.44 91 TRP A N 1
ATOM 673 C CA . TRP A 1 91 ? -5.379 11.031 9.859 1 98.44 91 TRP A CA 1
ATOM 674 C C . TRP A 1 91 ? -5.352 10.148 8.617 1 98.44 91 TRP A C 1
ATOM 676 O O . TRP A 1 91 ? -5.93 9.062 8.609 1 98.44 91 TRP A O 1
ATOM 686 N N . TYR A 1 92 ? -4.723 10.664 7.613 1 98.31 92 TYR A N 1
ATOM 687 C CA . TYR A 1 92 ? -4.371 9.852 6.453 1 98.31 92 TYR A CA 1
ATOM 688 C C . TYR A 1 92 ? -2.865 9.844 6.227 1 98.31 92 TYR A C 1
ATOM 690 O O . TYR A 1 92 ? -2.211 10.883 6.324 1 98.31 92 TYR A O 1
ATOM 698 N N . GLN A 1 93 ? -2.291 8.695 6.016 1 97 93 GLN A N 1
ATOM 699 C CA . GLN A 1 93 ? -0.936 8.625 5.48 1 97 93 GLN A CA 1
ATOM 700 C C . GLN A 1 93 ? -0.915 8.945 3.988 1 97 93 GLN A C 1
ATOM 702 O O . GLN A 1 93 ? -1.673 8.359 3.211 1 97 93 GLN A O 1
ATOM 707 N N . VAL A 1 94 ? -0.061 9.906 3.588 1 97.88 94 VAL A N 1
ATOM 708 C CA . VAL A 1 94 ? -0.131 10.391 2.213 1 97.88 94 VAL A CA 1
ATOM 709 C C . VAL A 1 94 ? 1.277 10.516 1.636 1 97.88 94 VAL A C 1
ATOM 711 O O . VAL A 1 94 ? 2.26 10.539 2.379 1 97.88 94 VAL A O 1
ATOM 714 N N . MET A 1 95 ? 1.399 10.477 0.403 1 97 95 MET A N 1
ATOM 715 C CA . MET A 1 95 ? 2.582 10.891 -0.349 1 97 95 MET A CA 1
ATOM 716 C C . MET A 1 95 ? 2.258 12.055 -1.278 1 97 95 MET A C 1
ATOM 718 O O . MET A 1 95 ? 1.231 12.039 -1.961 1 97 95 MET A O 1
ATOM 722 N N . TYR A 1 96 ? 3.025 13.078 -1.219 1 98.12 96 TYR A N 1
ATOM 723 C CA . TYR A 1 96 ? 2.994 14.195 -2.158 1 98.12 96 TYR A CA 1
ATOM 724 C C . TYR A 1 96 ? 4.227 14.18 -3.059 1 98.12 96 TYR A C 1
ATOM 726 O O . TYR A 1 96 ? 5.352 14.016 -2.58 1 98.12 96 TYR A O 1
ATOM 734 N N . VAL A 1 97 ? 3.975 14.336 -4.332 1 95.69 97 VAL A N 1
ATOM 735 C CA . VAL A 1 97 ? 5.059 14.461 -5.301 1 95.69 97 VAL A CA 1
ATOM 736 C C . VAL A 1 97 ? 5.039 15.859 -5.926 1 95.69 97 VAL A C 1
ATOM 738 O O . VAL A 1 97 ? 4.039 16.266 -6.527 1 95.69 97 VAL A O 1
ATOM 741 N N . ASN A 1 98 ? 6.156 16.438 -5.801 1 94.12 98 ASN A N 1
ATOM 742 C CA . ASN A 1 98 ? 6.289 17.734 -6.465 1 94.12 98 ASN A CA 1
ATOM 743 C C . ASN A 1 98 ? 6.363 17.578 -7.984 1 94.12 98 ASN A C 1
ATOM 745 O O . ASN A 1 98 ? 7.289 16.953 -8.5 1 94.12 98 ASN A O 1
ATOM 749 N N . GLY A 1 99 ? 5.484 18.234 -8.664 1 90.12 99 GLY A N 1
ATOM 750 C CA . GLY A 1 99 ? 5.41 18.109 -10.109 1 90.12 99 GLY A CA 1
ATOM 751 C C . GLY A 1 99 ? 6.566 18.766 -10.828 1 90.12 99 GLY A C 1
ATOM 752 O O . GLY A 1 99 ? 6.875 18.422 -11.969 1 90.12 99 GLY A O 1
ATOM 753 N N . ARG A 1 100 ? 7.18 19.703 -10.211 1 92.69 100 ARG A N 1
ATOM 754 C CA . ARG A 1 100 ? 8.266 20.438 -10.836 1 92.69 100 ARG A CA 1
ATOM 755 C C . ARG A 1 100 ? 9.602 19.734 -10.625 1 92.69 100 ARG A C 1
ATOM 757 O O . ARG A 1 100 ? 10.383 19.578 -11.57 1 92.69 100 ARG A O 1
ATOM 764 N N . THR A 1 101 ? 9.875 19.25 -9.484 1 92.44 101 THR A N 1
ATOM 765 C CA . THR A 1 101 ? 11.188 18.719 -9.148 1 92.44 101 THR A CA 1
ATOM 766 C C . THR A 1 101 ? 11.172 17.188 -9.148 1 92.44 101 THR A C 1
ATOM 768 O O . THR A 1 101 ? 12.227 16.547 -9.227 1 92.44 101 THR A O 1
ATOM 771 N N . GLY A 1 102 ? 10.062 16.578 -8.906 1 90.62 102 GLY A N 1
ATOM 772 C CA . GLY A 1 102 ? 9.953 15.141 -8.812 1 90.62 102 GLY A CA 1
ATOM 773 C C . GLY A 1 102 ? 10.203 14.609 -7.41 1 90.62 102 GLY A C 1
ATOM 774 O O . GLY A 1 102 ? 10.109 13.406 -7.168 1 90.62 102 GLY A O 1
ATOM 775 N N . GLU A 1 103 ? 10.5 15.516 -6.523 1 94 103 GLU A N 1
ATOM 776 C CA . GLU A 1 103 ? 10.734 15.109 -5.141 1 94 103 GLU A CA 1
ATOM 777 C C . GLU A 1 103 ? 9.43 14.711 -4.457 1 94 103 GLU A C 1
ATOM 779 O O . GLU A 1 103 ? 8.383 15.312 -4.703 1 94 103 GLU A O 1
ATOM 784 N N . ASP A 1 104 ? 9.508 13.688 -3.523 1 94.94 104 ASP A N 1
ATOM 785 C CA . ASP A 1 104 ? 8.305 13.242 -2.836 1 94.94 104 ASP A CA 1
ATOM 786 C C . ASP A 1 104 ? 8.453 13.375 -1.321 1 94.94 104 ASP A C 1
ATOM 788 O O . ASP A 1 104 ? 9.57 13.477 -0.808 1 94.94 104 ASP A O 1
ATOM 792 N N . VAL A 1 105 ? 7.312 13.492 -0.68 1 95.94 105 VAL A N 1
ATOM 793 C CA . VAL A 1 105 ? 7.223 13.5 0.776 1 95.94 105 VAL A CA 1
ATOM 794 C C . VAL A 1 105 ? 6.098 12.578 1.233 1 95.94 105 VAL A C 1
ATOM 796 O O . VAL A 1 105 ? 5.012 12.578 0.652 1 95.94 105 VAL A O 1
ATOM 799 N N . GLU A 1 106 ? 6.52 11.828 2.254 1 95.81 106 GLU A N 1
ATOM 800 C CA . GLU A 1 106 ? 5.512 10.969 2.875 1 95.81 106 GLU A CA 1
ATOM 801 C C . GLU A 1 106 ? 5.258 11.375 4.324 1 95.81 106 GLU A C 1
ATOM 803 O O . GLU A 1 106 ? 6.195 11.727 5.047 1 95.81 106 GLU A O 1
ATOM 808 N N . GLY A 1 107 ? 4.016 11.188 4.73 1 97.12 107 GLY A N 1
ATOM 809 C CA . GLY A 1 107 ? 3.617 11.5 6.094 1 97.12 107 GLY A CA 1
ATOM 810 C C . GLY A 1 107 ? 2.117 11.438 6.305 1 97.12 107 GLY A C 1
ATOM 811 O O . GLY A 1 107 ? 1.42 10.695 5.613 1 97.12 107 GLY A O 1
ATOM 812 N N . TRP A 1 108 ? 1.777 12.141 7.359 1 98.44 108 TRP A N 1
ATOM 813 C CA . TRP A 1 108 ? 0.376 12.117 7.766 1 98.44 108 TRP A CA 1
ATOM 814 C C . TRP A 1 108 ? -0.243 13.508 7.668 1 98.44 108 TRP A C 1
ATOM 816 O O . TRP A 1 108 ? 0.393 14.508 8.023 1 98.44 108 TRP A O 1
ATOM 826 N N . ILE A 1 109 ? -1.46 13.523 7.211 1 98.81 109 ILE A N 1
ATOM 827 C CA . ILE A 1 109 ? -2.234 14.758 7.125 1 98.81 109 ILE A CA 1
ATOM 828 C C . ILE A 1 109 ? -3.611 14.547 7.746 1 98.81 109 ILE A C 1
ATOM 830 O O . ILE A 1 109 ? -4.195 13.461 7.625 1 98.81 109 ILE A O 1
ATOM 834 N N . GLU A 1 110 ? -4.066 15.547 8.367 1 98.75 110 GLU A N 1
ATOM 835 C CA . GLU A 1 110 ? -5.402 15.469 8.953 1 98.75 110 GLU A CA 1
ATOM 836 C C . GLU A 1 110 ? -6.453 15.164 7.895 1 98.75 110 GLU A C 1
ATOM 838 O O . GLU A 1 110 ? -6.492 15.805 6.844 1 98.75 110 GLU A O 1
ATOM 843 N N . ALA A 1 111 ? -7.371 14.305 8.273 1 98.7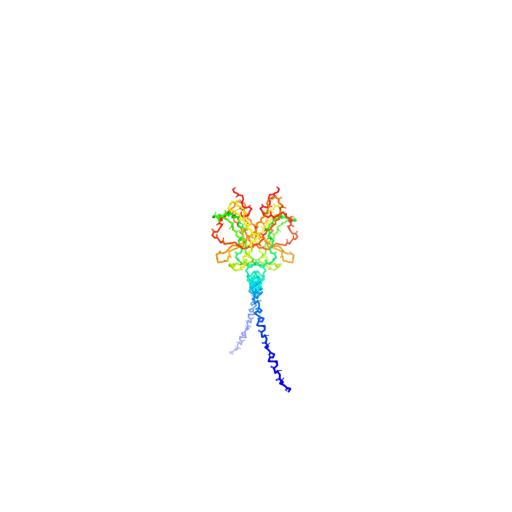5 111 ALA A N 1
ATOM 844 C CA . ALA A 1 111 ? -8.375 13.828 7.328 1 98.75 111 ALA A CA 1
ATOM 845 C C . ALA A 1 111 ? -9.258 14.969 6.836 1 98.75 111 ALA A C 1
ATOM 847 O O . ALA A 1 111 ? -9.664 15 5.672 1 98.75 111 ALA A O 1
ATOM 848 N N . GLY A 1 112 ? -9.508 15.922 7.625 1 98.62 112 GLY A N 1
ATOM 849 C CA . GLY A 1 112 ? -10.398 17.031 7.297 1 98.62 112 GLY A CA 1
ATOM 850 C C . GLY A 1 112 ? -9.852 17.938 6.219 1 98.62 112 GLY A C 1
ATOM 851 O O . GLY A 1 112 ? -10.578 18.75 5.652 1 98.62 112 GLY A O 1
ATOM 852 N N . ARG A 1 113 ? -8.664 17.766 5.902 1 98.88 113 ARG A N 1
ATOM 853 C CA . ARG A 1 113 ? -8.016 18.641 4.926 1 98.88 113 ARG A CA 1
ATOM 854 C C . ARG A 1 113 ? -7.969 17.984 3.551 1 98.88 113 ARG A C 1
ATOM 856 O O . ARG A 1 113 ? -7.383 18.531 2.615 1 98.88 113 ARG A O 1
ATOM 863 N N . LEU A 1 114 ? -8.586 16.812 3.363 1 98.88 114 LEU A N 1
ATOM 864 C CA . LEU A 1 114 ? -8.516 16.078 2.102 1 98.88 114 LEU A CA 1
ATOM 865 C C . LEU A 1 114 ? -9.914 15.734 1.592 1 98.88 114 LEU A C 1
ATOM 867 O O . LEU A 1 114 ? -10.789 15.367 2.375 1 98.88 114 LEU A O 1
ATOM 871 N N . ARG A 1 115 ? -10.133 15.883 0.354 1 98.75 115 ARG A N 1
ATOM 872 C CA . ARG A 1 115 ? -11.25 15.289 -0.373 1 98.75 115 ARG A CA 1
ATOM 873 C C . ARG A 1 115 ? -10.812 14.055 -1.141 1 98.75 115 ARG A C 1
ATOM 875 O O . ARG A 1 115 ? -10.094 14.156 -2.141 1 98.75 115 ARG A O 1
ATOM 882 N N . LEU A 1 116 ? -11.305 12.961 -0.705 1 98.25 116 LEU A N 1
ATOM 883 C CA . LEU A 1 116 ? -10.898 11.703 -1.329 1 98.25 116 LEU A CA 1
ATOM 884 C C . LEU A 1 116 ? -11.484 11.578 -2.73 1 98.25 116 LEU A C 1
ATOM 886 O O . LEU A 1 116 ? -12.633 11.961 -2.963 1 98.25 116 LEU A O 1
ATOM 890 N N . GLY A 1 117 ? -10.625 10.969 -3.6 1 97.19 117 GLY A N 1
ATOM 891 C CA . GLY A 1 117 ? -11.047 10.625 -4.949 1 97.19 117 GLY A CA 1
ATOM 892 C C . GLY A 1 117 ? -11.047 9.133 -5.219 1 97.19 117 GLY A C 1
ATOM 893 O O . GLY A 1 117 ? -11.414 8.344 -4.348 1 97.19 117 GLY A O 1
ATOM 894 N N . GLY A 1 118 ? -10.805 8.812 -6.488 1 94.81 118 GLY A N 1
ATOM 895 C CA . GLY A 1 118 ? -10.773 7.41 -6.859 1 94.81 118 GLY A CA 1
ATOM 896 C C . GLY A 1 118 ? -9.438 6.75 -6.598 1 94.81 118 GLY A C 1
ATOM 897 O O . GLY A 1 118 ? -8.523 7.375 -6.047 1 94.81 118 GLY A O 1
ATOM 898 N N . HIS A 1 119 ? -9.336 5.574 -6.949 1 94.56 119 HIS A N 1
ATOM 899 C CA . HIS A 1 119 ? -8.102 4.816 -6.781 1 94.56 119 HIS A CA 1
ATOM 900 C C . HIS A 1 119 ? -7.016 5.312 -7.73 1 94.56 119 HIS A C 1
ATOM 902 O O . HIS A 1 119 ? -7.297 5.621 -8.891 1 94.56 119 HIS A O 1
ATOM 908 N N . LEU A 1 120 ? -5.883 5.332 -7.113 1 92.88 120 LEU A N 1
ATOM 909 C CA . LEU A 1 120 ? -4.703 5.629 -7.922 1 92.88 120 LEU A CA 1
ATOM 910 C C . LEU A 1 120 ? -4.621 4.703 -9.133 1 92.88 120 LEU A C 1
ATOM 912 O O . LEU A 1 120 ? -4.824 3.494 -9.008 1 92.88 120 LEU A O 1
ATOM 916 N N . GLY A 1 121 ? -4.375 5.234 -10.227 1 87.25 121 GLY A N 1
ATOM 917 C CA . GLY A 1 121 ? -4.297 4.453 -11.453 1 87.25 121 GLY A CA 1
ATOM 918 C C . GLY A 1 121 ? -5.648 4.207 -12.094 1 87.25 121 GLY A C 1
ATOM 919 O O . GLY A 1 121 ? -5.734 3.621 -13.172 1 87.25 121 GLY A O 1
ATOM 920 N N . GLY A 1 122 ? -6.734 4.359 -11.312 1 80.75 122 GLY A N 1
ATOM 921 C CA . GLY A 1 122 ? -8.062 4.156 -11.875 1 80.75 122 GLY A CA 1
ATOM 922 C C . GLY A 1 122 ? -8.469 5.234 -12.859 1 80.75 122 GLY A C 1
ATOM 923 O O . GLY A 1 122 ? -7.953 6.352 -12.812 1 80.75 122 GLY A O 1
ATOM 924 N N . GLY A 1 123 ? -8.43 5.023 -14.297 1 58.56 123 GLY A N 1
ATOM 925 C CA . GLY A 1 123 ? -8.953 5.961 -15.273 1 58.56 123 GLY A CA 1
ATOM 926 C C . GLY A 1 123 ? -10.211 6.672 -14.812 1 58.56 123 GLY A C 1
ATOM 927 O O . GLY A 1 123 ? -10.984 6.125 -14.023 1 58.56 123 GLY A O 1
ATOM 928 N N . GLN A 1 124 ? -10.156 8.039 -14.664 1 41.44 124 GLN A N 1
ATOM 929 C CA . GLN A 1 124 ? -11.398 8.797 -14.641 1 41.44 124 GLN A CA 1
ATOM 930 C C . GLN A 1 124 ? -12.312 8.391 -15.789 1 41.44 124 GLN A C 1
ATOM 932 O O . GLN A 1 124 ? -11.836 8.031 -16.875 1 41.44 124 GLN A O 1
ATOM 937 N N . MET B 1 1 ? 44.125 49.656 66.375 1 35.97 1 MET B N 1
ATOM 938 C CA . MET B 1 1 ? 44.156 48.875 65.125 1 35.97 1 MET B CA 1
ATOM 939 C C . MET B 1 1 ? 42.844 48.125 64.875 1 35.97 1 MET B C 1
ATOM 941 O O . MET B 1 1 ? 42.5 47.25 65.625 1 35.97 1 MET B O 1
ATOM 945 N N . ASN B 1 2 ? 41.75 48.938 64.5 1 43.62 2 ASN B N 1
ATOM 946 C CA . ASN B 1 2 ? 40.344 48.625 64.188 1 43.62 2 ASN B CA 1
ATOM 947 C C . ASN B 1 2 ? 40.25 47.625 63.031 1 43.62 2 ASN B C 1
ATOM 949 O O . ASN B 1 2 ? 40.719 47.875 61.938 1 43.62 2 ASN B O 1
ATOM 953 N N . HIS B 1 3 ? 40.281 46.281 63.344 1 49.81 3 HIS B N 1
ATOM 954 C CA . HIS B 1 3 ? 40.125 45.156 62.438 1 49.81 3 HIS B CA 1
ATOM 955 C C . HIS B 1 3 ? 38.75 45.219 61.75 1 49.81 3 HIS B C 1
ATOM 957 O O . HIS B 1 3 ? 37.719 45.188 62.375 1 49.81 3 HIS B O 1
ATOM 963 N N . SER B 1 4 ? 38.656 46.031 60.656 1 51.31 4 SER B N 1
ATOM 964 C CA . SER B 1 4 ? 37.5 46.094 59.75 1 51.31 4 SER B CA 1
ATOM 965 C C . SER B 1 4 ? 37.188 44.75 59.156 1 51.31 4 SER B C 1
ATOM 967 O O . SER B 1 4 ? 38.062 44.125 58.5 1 51.31 4 SER B O 1
ATOM 969 N N . THR B 1 5 ? 36.375 43.875 59.781 1 53.75 5 THR B N 1
ATOM 970 C CA . THR B 1 5 ? 35.906 42.594 59.312 1 53.75 5 THR B CA 1
ATOM 971 C C . THR B 1 5 ? 35.125 42.75 57.969 1 53.75 5 THR B C 1
ATOM 973 O O . THR B 1 5 ? 34.156 43.5 57.906 1 53.75 5 THR B O 1
ATOM 976 N N . ILE B 1 6 ? 35.812 42.719 56.812 1 53.22 6 ILE B N 1
ATOM 977 C CA . ILE B 1 6 ? 35.25 42.719 55.469 1 53.22 6 ILE B CA 1
ATOM 978 C C . ILE B 1 6 ? 34.344 41.5 55.312 1 53.22 6 ILE B C 1
ATOM 980 O O . ILE B 1 6 ? 34.75 40.375 55.5 1 53.22 6 ILE B O 1
ATOM 984 N N . THR B 1 7 ? 33 41.625 55.656 1 52.41 7 THR B N 1
ATOM 985 C CA . THR B 1 7 ? 31.984 40.594 55.469 1 52.41 7 THR B CA 1
ATOM 986 C C . THR B 1 7 ? 31.859 40.25 53.969 1 52.41 7 THR B C 1
ATOM 988 O O . THR B 1 7 ? 31.625 41.156 53.156 1 52.41 7 THR B O 1
ATOM 991 N N . TRP B 1 8 ? 32.531 39.219 53.469 1 53.12 8 TRP B N 1
ATOM 992 C CA . TRP B 1 8 ? 32.469 38.656 52.094 1 53.12 8 TRP B CA 1
ATOM 993 C C . TRP B 1 8 ? 31.016 38.281 51.75 1 53.12 8 TRP B C 1
ATOM 995 O O . TRP B 1 8 ? 30.406 37.438 52.406 1 53.12 8 TRP B 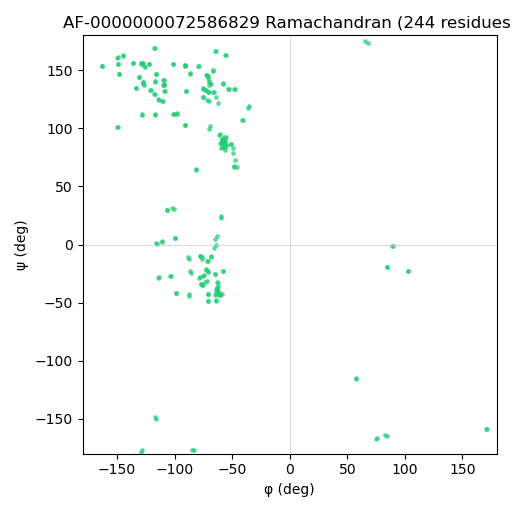O 1
ATOM 1005 N N . ALA B 1 9 ? 30.172 39.156 51.188 1 53.94 9 ALA B N 1
ATOM 1006 C CA . ALA B 1 9 ? 28.844 38.906 50.625 1 53.94 9 ALA B CA 1
ATOM 1007 C C . ALA B 1 9 ? 28.891 37.844 49.531 1 53.94 9 ALA B C 1
ATOM 1009 O O . ALA B 1 9 ? 29.578 38 48.531 1 53.94 9 ALA B O 1
ATOM 1010 N N . ALA B 1 10 ? 28.719 36.5 49.844 1 53 10 ALA B N 1
ATOM 1011 C CA . ALA B 1 10 ? 28.609 35.406 48.875 1 53 10 ALA B CA 1
ATOM 1012 C C . ALA B 1 10 ? 27.453 35.594 47.938 1 53 10 ALA B C 1
ATOM 1014 O O . ALA B 1 10 ? 26.297 35.688 48.344 1 53 10 ALA B O 1
ATOM 1015 N N . VAL B 1 11 ? 27.562 36.219 46.781 1 52.12 11 VAL B N 1
ATOM 1016 C CA . VAL B 1 11 ? 26.562 36.281 45.719 1 52.12 11 VAL B CA 1
ATOM 1017 C C . VAL B 1 11 ? 26.219 34.875 45.25 1 52.12 11 VAL B C 1
ATOM 1019 O O . VAL B 1 11 ? 27.078 34.156 44.75 1 52.12 11 VAL B O 1
ATOM 1022 N N . LEU B 1 12 ? 25.266 34.125 45.844 1 53.31 12 LEU B N 1
ATOM 1023 C CA . LEU B 1 12 ? 24.703 32.906 45.281 1 53.31 12 LEU B CA 1
ATOM 1024 C C . LEU B 1 12 ? 24.109 33.125 43.906 1 53.31 12 LEU B C 1
ATOM 1026 O O . LEU B 1 12 ? 23.125 33.844 43.781 1 53.31 12 LEU B O 1
ATOM 1030 N N . ALA B 1 13 ? 24.906 33.094 42.875 1 52.97 13 ALA B N 1
ATOM 1031 C CA . ALA B 1 13 ? 24.422 33.094 41.5 1 52.97 13 ALA B CA 1
ATOM 1032 C C . ALA B 1 13 ? 23.469 31.922 41.25 1 52.97 13 ALA B C 1
ATOM 1034 O O . ALA B 1 13 ? 23.875 30.75 41.344 1 52.97 13 ALA B O 1
ATOM 1035 N N . LEU B 1 14 ? 22.172 31.984 41.562 1 54.56 14 LEU B N 1
ATOM 1036 C CA . LEU B 1 14 ? 21.141 31.047 41.125 1 54.56 14 LEU B CA 1
ATOM 1037 C C . LEU B 1 14 ? 21.219 30.828 39.625 1 54.56 14 LEU B C 1
ATOM 1039 O O . LEU B 1 14 ? 20.922 31.719 38.844 1 54.56 14 LEU B O 1
ATOM 1043 N N . CYS B 1 15 ? 22.125 30.031 39.156 1 51.69 15 CYS B N 1
ATOM 1044 C CA . CYS B 1 15 ? 22.109 29.5 37.781 1 51.69 15 CYS B CA 1
ATO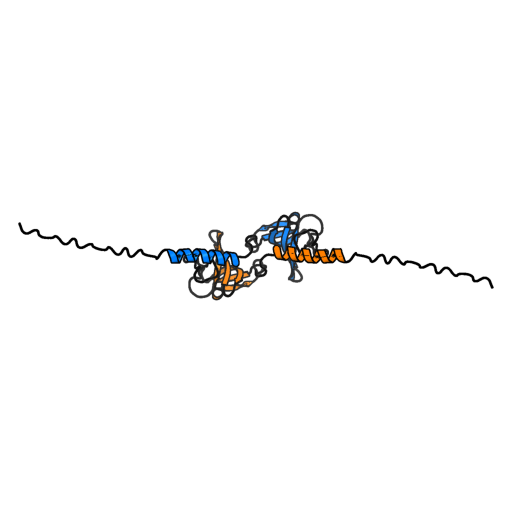M 1045 C C . CYS B 1 15 ? 20.734 28.953 37.438 1 51.69 15 CYS B C 1
ATOM 1047 O O . CYS B 1 15 ? 20.312 27.922 37.969 1 51.69 15 CYS B O 1
ATOM 1049 N N . ALA B 1 16 ? 19.688 29.719 37.219 1 50.34 16 ALA B N 1
ATOM 1050 C CA . ALA B 1 16 ? 18.484 29.266 36.531 1 50.34 16 ALA B CA 1
ATOM 1051 C C . ALA B 1 16 ? 18.812 28.484 35.281 1 50.34 16 ALA B C 1
ATOM 1053 O O . ALA B 1 16 ? 19.203 29.078 34.25 1 50.34 16 ALA B O 1
ATOM 1054 N N . GLY B 1 17 ? 19.422 27.281 35.281 1 50.56 17 GLY B N 1
ATOM 1055 C CA . GLY B 1 17 ? 19.516 26.375 34.156 1 50.56 17 GLY B CA 1
ATOM 1056 C C . GLY B 1 17 ? 18.219 26.297 33.375 1 50.56 17 GLY B C 1
ATOM 1057 O O . GLY B 1 17 ? 17.156 26.047 33.938 1 50.56 17 GLY B O 1
ATOM 1058 N N . PHE B 1 18 ? 18.047 26.859 32.156 1 52.06 18 PHE B N 1
ATOM 1059 C CA . PHE B 1 18 ? 17.047 26.781 31.094 1 52.06 18 PHE B CA 1
ATOM 1060 C C . PHE B 1 18 ? 16.75 25.344 30.719 1 52.06 18 PHE B C 1
ATOM 1062 O O . PHE B 1 18 ? 17.562 24.672 30.094 1 52.06 18 PHE B O 1
ATOM 1069 N N . ALA B 1 19 ? 15.883 24.484 31.25 1 50.28 19 ALA B N 1
ATOM 1070 C CA . ALA B 1 19 ? 15.312 23.188 30.906 1 50.28 19 ALA B CA 1
ATOM 1071 C C . ALA B 1 19 ? 14.562 23.234 29.578 1 50.28 19 ALA B C 1
ATOM 1073 O O . ALA B 1 19 ? 13.523 22.594 29.406 1 50.28 19 ALA B O 1
ATOM 1074 N N . VAL B 1 20 ? 14.734 24.078 28.547 1 55.69 20 VAL B N 1
ATOM 1075 C CA . VAL B 1 20 ? 13.938 24.094 27.328 1 55.69 20 VAL B CA 1
ATOM 1076 C C . VAL B 1 20 ? 14.266 22.875 26.469 1 55.69 20 VAL B C 1
ATOM 1078 O O . VAL B 1 20 ? 13.555 22.578 25.516 1 55.69 20 VAL B O 1
ATOM 1081 N N . THR B 1 21 ? 15.305 22.125 26.672 1 57.75 21 THR B N 1
ATOM 1082 C CA . THR B 1 21 ? 15.75 21.203 25.641 1 57.75 21 THR B CA 1
ATOM 1083 C C . THR B 1 21 ? 15.047 19.859 25.781 1 57.75 21 THR B C 1
ATOM 1085 O O . THR B 1 21 ? 14.953 19.094 24.812 1 57.75 21 THR B O 1
ATOM 1088 N N . ASN B 1 22 ? 14.328 19.609 26.875 1 56.06 22 ASN B N 1
ATOM 1089 C CA . ASN B 1 22 ? 13.859 18.234 27.078 1 56.06 22 ASN B CA 1
ATOM 1090 C C . ASN B 1 22 ? 12.523 18 26.375 1 56.06 22 ASN B C 1
ATOM 1092 O O . ASN B 1 22 ? 12.227 16.875 25.969 1 56.06 22 ASN B O 1
ATOM 1096 N N . ALA B 1 23 ? 11.781 19.109 26.125 1 56.22 23 ALA B N 1
ATOM 1097 C CA . ALA B 1 23 ? 10.445 18.938 25.562 1 56.22 23 ALA B CA 1
ATOM 1098 C C . ALA B 1 23 ? 10.531 18.547 24.078 1 56.22 23 ALA B C 1
ATOM 1100 O O . ALA B 1 23 ? 9.789 17.672 23.625 1 56.22 23 ALA B O 1
ATOM 1101 N N . HIS B 1 24 ? 11.562 19.016 23.344 1 60.34 24 HIS B N 1
ATOM 1102 C CA . HIS B 1 24 ? 11.625 18.766 21.906 1 60.34 24 HIS B CA 1
ATOM 1103 C C . HIS B 1 24 ? 12.039 17.328 21.609 1 60.34 24 HIS B C 1
ATOM 1105 O O . HIS B 1 24 ? 11.562 16.719 20.656 1 60.34 24 HIS B O 1
ATOM 1111 N N . ALA B 1 25 ? 12.977 16.797 22.562 1 60.75 25 ALA B N 1
ATOM 1112 C CA . ALA B 1 25 ? 13.531 15.469 22.328 1 60.75 25 ALA B CA 1
ATOM 1113 C C . ALA B 1 25 ? 12.484 14.383 22.547 1 60.75 25 ALA B C 1
ATOM 1115 O O . ALA B 1 25 ? 12.398 13.422 21.797 1 60.75 25 ALA B O 1
ATOM 1116 N N . ARG B 1 26 ? 11.859 14.508 23.625 1 62.03 26 ARG B N 1
ATOM 1117 C CA . ARG B 1 26 ? 10.859 13.516 24 1 62.03 26 ARG B CA 1
ATOM 1118 C C . ARG B 1 26 ? 9.766 13.406 22.938 1 62.03 26 ARG B C 1
ATOM 1120 O O . ARG B 1 26 ? 9.234 12.328 22.703 1 62.03 26 ARG B O 1
ATOM 1127 N N . ASP B 1 27 ? 9.703 14.539 22.203 1 78.25 27 ASP B N 1
ATOM 1128 C CA . ASP B 1 27 ? 8.664 14.586 21.188 1 78.25 27 ASP B CA 1
ATOM 1129 C C . ASP B 1 27 ? 9.062 13.789 19.938 1 78.25 27 ASP B C 1
ATOM 1131 O O . ASP B 1 27 ? 8.266 13.023 19.406 1 78.25 27 ASP B O 1
ATOM 1135 N N . SER B 1 28 ? 10.336 13.727 19.734 1 85.5 28 SER B N 1
ATOM 1136 C CA . SER B 1 28 ? 10.82 13.023 18.547 1 85.5 28 SER B CA 1
ATOM 1137 C C . SER B 1 28 ? 10.766 11.508 18.75 1 85.5 28 SER B C 1
ATOM 1139 O O . SER B 1 28 ? 10.406 10.773 17.828 1 85.5 28 SER B O 1
ATOM 1141 N N . ALA B 1 29 ? 11.008 11.141 19.984 1 92.31 29 ALA B N 1
ATOM 1142 C CA . ALA B 1 29 ? 11 9.711 20.266 1 92.31 29 ALA B CA 1
ATOM 1143 C C . ALA B 1 29 ? 9.586 9.141 20.203 1 92.31 29 ALA B C 1
ATOM 1145 O O . ALA B 1 29 ? 9.375 8.039 19.688 1 92.31 29 ALA B O 1
ATOM 1146 N N . GLU B 1 30 ? 8.727 9.859 20.75 1 95 30 GLU B N 1
ATOM 1147 C CA . GLU B 1 30 ? 7.336 9.43 20.719 1 95 30 GLU B CA 1
ATOM 1148 C C . GLU B 1 30 ? 6.797 9.398 19.297 1 95 30 GLU B C 1
ATOM 1150 O O . GLU B 1 30 ? 6.055 8.484 18.922 1 95 30 GLU B O 1
ATOM 1155 N N . CYS B 1 31 ? 7.199 10.383 18.578 1 97 31 CYS B N 1
ATOM 1156 C CA . CYS B 1 31 ? 6.758 10.414 17.188 1 97 31 CYS B CA 1
ATOM 1157 C C . CYS B 1 31 ? 7.316 9.227 16.406 1 97 31 CYS B C 1
ATOM 1159 O O . CYS B 1 31 ? 6.609 8.617 15.609 1 97 31 CYS B O 1
ATOM 1161 N N . ARG B 1 32 ? 8.539 8.906 16.609 1 94.81 32 ARG B N 1
ATOM 1162 C CA . ARG B 1 32 ? 9.148 7.762 15.938 1 94.81 32 ARG B CA 1
ATOM 1163 C C . ARG B 1 32 ? 8.422 6.473 16.297 1 94.81 32 ARG B C 1
ATOM 1165 O O . ARG B 1 32 ? 8.133 5.652 15.422 1 94.81 32 ARG B O 1
ATOM 1172 N N . ARG B 1 33 ? 8.078 6.281 17.547 1 95 33 ARG B N 1
ATOM 1173 C CA . ARG B 1 33 ? 7.383 5.078 18 1 95 33 ARG B CA 1
ATOM 1174 C C . ARG B 1 33 ? 6 4.973 17.359 1 95 33 ARG B C 1
ATOM 1176 O O . ARG B 1 33 ? 5.605 3.902 16.906 1 95 33 ARG B O 1
ATOM 1183 N N . LEU B 1 34 ? 5.289 6.031 17.406 1 95.12 34 LEU B N 1
ATOM 1184 C CA . LEU B 1 34 ? 3.957 6.047 16.812 1 95.12 34 LEU B CA 1
ATOM 1185 C C . LEU B 1 34 ? 4.035 5.801 15.305 1 95.12 34 LEU B C 1
ATOM 1187 O O . LEU B 1 34 ? 3.209 5.074 14.75 1 95.12 34 LEU B O 1
ATOM 1191 N N . SER B 1 35 ? 4.988 6.355 14.641 1 93.44 35 SER B N 1
ATOM 1192 C CA . SER B 1 35 ? 5.18 6.156 13.203 1 93.44 35 SER B CA 1
ATOM 1193 C C . SER B 1 35 ? 5.445 4.688 12.883 1 93.44 35 SER B C 1
ATOM 1195 O O . SER B 1 35 ? 4.891 4.148 11.922 1 93.44 35 SER B O 1
ATOM 1197 N N . ASP B 1 36 ? 6.266 4.043 13.664 1 90.19 36 ASP B N 1
ATOM 1198 C CA . ASP B 1 36 ? 6.574 2.631 13.469 1 90.19 36 ASP B CA 1
ATOM 1199 C C . ASP B 1 36 ? 5.324 1.768 13.641 1 90.19 36 ASP B C 1
ATOM 1201 O O . ASP B 1 36 ? 5.141 0.785 12.922 1 90.19 36 ASP B O 1
ATOM 1205 N N . ALA B 1 37 ? 4.547 2.191 14.547 1 89.56 37 ALA B N 1
ATOM 1206 C CA . ALA B 1 37 ? 3.348 1.418 14.859 1 89.56 37 ALA B CA 1
ATOM 1207 C C . ALA B 1 37 ? 2.283 1.589 13.781 1 89.56 37 ALA B C 1
ATOM 1209 O O . ALA B 1 37 ? 1.477 0.685 13.547 1 89.56 37 ALA B O 1
ATOM 1210 N N . THR B 1 38 ? 2.352 2.729 13.109 1 90.12 38 THR B N 1
ATOM 1211 C CA . THR B 1 38 ? 1.232 3.035 12.227 1 90.12 38 THR B CA 1
ATOM 1212 C C . THR B 1 38 ? 1.679 3.037 10.766 1 90.12 38 THR B C 1
ATOM 1214 O O . THR B 1 38 ? 0.852 2.928 9.859 1 90.12 38 THR B O 1
ATOM 1217 N N . GLY B 1 39 ? 2.889 3.336 10.359 1 82.56 39 GLY B N 1
ATOM 1218 C CA . GLY B 1 39 ? 3.408 3.557 9.016 1 82.56 39 GLY B CA 1
ATOM 1219 C C . GLY B 1 39 ? 3.334 2.322 8.133 1 82.56 39 GLY B C 1
ATOM 1220 O O . GLY B 1 39 ? 3.361 2.428 6.906 1 82.56 39 GLY B O 1
ATOM 1221 N N . GLY B 1 40 ? 2.844 1.143 8.57 1 66.25 40 GLY B N 1
ATOM 1222 C CA . GLY B 1 40 ? 2.752 -0.098 7.82 1 66.25 40 GLY B CA 1
ATOM 1223 C C . GLY B 1 40 ? 4.105 -0.677 7.453 1 66.25 40 GLY B C 1
ATOM 1224 O O . GLY B 1 40 ? 5.141 -0.079 7.75 1 66.25 40 GLY B O 1
ATOM 1225 N N . ALA B 1 41 ? 3.918 -1.87 6.852 1 62.25 41 ALA B N 1
ATOM 1226 C CA . ALA B 1 41 ? 5.145 -2.586 6.508 1 62.25 41 ALA B CA 1
ATOM 1227 C C . ALA B 1 41 ? 5.957 -1.818 5.469 1 62.25 41 ALA B C 1
ATOM 1229 O O . ALA B 1 41 ? 5.402 -1.314 4.488 1 62.25 41 ALA B O 1
ATOM 1230 N N . ASP B 1 42 ? 7.16 -1.603 5.777 1 68 42 ASP B N 1
ATOM 1231 C CA . ASP B 1 42 ? 8.195 -0.828 5.102 1 68 42 ASP B CA 1
ATOM 1232 C C . ASP B 1 42 ? 8.555 -1.45 3.754 1 68 42 ASP B C 1
ATOM 1234 O O . ASP B 1 42 ? 9.148 -0.792 2.898 1 68 42 ASP B O 1
ATOM 1238 N N . ASP B 1 43 ? 7.77 -2.545 3.387 1 87.31 43 ASP B N 1
ATOM 1239 C CA . ASP B 1 43 ? 8.312 -3.16 2.182 1 87.31 43 ASP B CA 1
ATOM 1240 C C . ASP B 1 43 ? 7.391 -2.943 0.985 1 87.31 43 ASP B C 1
ATOM 1242 O O . ASP B 1 43 ? 7.676 -3.416 -0.118 1 87.31 43 ASP B O 1
ATOM 1246 N N . ASN B 1 44 ? 6.352 -2.225 1.185 1 91.5 44 ASN B N 1
ATOM 1247 C CA . ASN B 1 44 ? 5.461 -1.906 0.075 1 91.5 44 ASN B CA 1
ATOM 1248 C C . ASN B 1 44 ? 6.105 -0.929 -0.902 1 91.5 44 ASN B C 1
ATOM 1250 O O . ASN B 1 44 ? 6.781 0.015 -0.487 1 91.5 44 ASN B O 1
ATOM 1254 N N . PHE B 1 45 ? 5.875 -1.264 -2.172 1 93.62 45 PHE B N 1
ATOM 1255 C CA . PHE B 1 45 ? 6.164 -0.229 -3.158 1 93.62 45 PHE B CA 1
ATOM 1256 C C . PHE B 1 45 ? 5.219 0.953 -2.998 1 93.62 45 PHE B C 1
ATOM 1258 O O . PHE B 1 45 ? 4.004 0.77 -2.861 1 93.62 45 PHE B O 1
ATOM 1265 N N . ARG B 1 46 ? 5.758 2.09 -2.967 1 91.19 46 ARG B N 1
ATOM 1266 C CA . ARG B 1 46 ? 4.953 3.299 -2.834 1 91.19 46 ARG B CA 1
ATOM 1267 C C . ARG B 1 46 ? 5.301 4.312 -3.922 1 91.19 46 ARG B C 1
ATOM 1269 O O . ARG B 1 46 ? 6.395 4.879 -3.922 1 91.19 46 ARG B O 1
ATOM 1276 N N . PRO B 1 47 ? 4.457 4.602 -4.852 1 93.31 47 PRO B N 1
ATOM 1277 C CA . PRO B 1 47 ? 3.227 3.855 -5.117 1 93.31 47 PRO B CA 1
ATOM 1278 C C . PRO B 1 47 ? 3.492 2.426 -5.586 1 93.31 47 PRO B C 1
ATOM 1280 O O . PRO B 1 47 ? 4.625 2.092 -5.941 1 93.31 47 PRO B O 1
ATOM 1283 N N . PRO B 1 48 ? 2.453 1.642 -5.57 1 95.19 48 PRO B N 1
ATOM 1284 C CA . PRO B 1 48 ? 2.619 0.313 -6.164 1 95.19 48 PRO B CA 1
ATOM 1285 C C . PRO B 1 48 ? 3.113 0.372 -7.609 1 95.19 48 PRO B C 1
ATOM 1287 O O . PRO B 1 48 ? 3.021 1.419 -8.258 1 95.19 48 PRO B O 1
ATOM 1290 N N . LEU B 1 49 ? 3.625 -0.778 -8.078 1 97.31 49 LEU B N 1
ATOM 1291 C CA . LEU B 1 49 ? 4.113 -0.868 -9.445 1 97.31 49 LEU B CA 1
ATOM 1292 C C . LEU B 1 49 ? 3.092 -1.559 -10.344 1 97.31 49 LEU B C 1
ATOM 1294 O O . LEU B 1 49 ? 2.246 -2.314 -9.859 1 97.31 49 LEU B O 1
ATOM 1298 N N . THR B 1 50 ? 3.209 -1.239 -11.609 1 97.56 50 THR B N 1
ATOM 1299 C CA . THR B 1 50 ? 2.559 -2.062 -12.625 1 97.56 50 THR B CA 1
ATOM 1300 C C . THR B 1 50 ? 3.5 -3.16 -13.109 1 97.56 50 THR B C 1
ATOM 1302 O O . THR B 1 50 ? 4.723 -3.01 -13.055 1 97.56 50 THR B O 1
ATOM 1305 N N . ALA B 1 51 ? 2.926 -4.246 -13.57 1 98.44 51 ALA B N 1
ATOM 1306 C CA . ALA B 1 51 ? 3.721 -5.301 -14.195 1 98.44 51 ALA B CA 1
ATOM 1307 C C . ALA B 1 51 ? 2.914 -6.035 -15.266 1 98.44 51 ALA B C 1
ATOM 1309 O O . ALA B 1 51 ? 1.684 -6.082 -15.195 1 98.44 51 ALA B O 1
ATOM 1310 N N . THR B 1 52 ? 3.598 -6.594 -16.172 1 98.69 52 THR B N 1
ATOM 1311 C CA . THR B 1 52 ? 3.02 -7.449 -17.203 1 98.69 52 THR B CA 1
ATOM 1312 C C . THR B 1 52 ? 3.4 -8.906 -16.969 1 98.69 52 THR B C 1
ATOM 1314 O O . THR B 1 52 ? 4.551 -9.211 -16.641 1 98.69 52 THR B O 1
ATOM 1317 N N . VAL B 1 53 ? 2.402 -9.742 -17.156 1 98.81 53 VAL B N 1
ATOM 1318 C CA . VAL B 1 53 ? 2.658 -11.172 -17.016 1 98.81 53 VAL B CA 1
ATOM 1319 C C . VAL B 1 53 ? 3.455 -11.664 -18.234 1 98.81 53 VAL B C 1
ATOM 1321 O O . VAL B 1 53 ? 3.125 -11.344 -19.375 1 98.81 53 VAL B O 1
ATOM 1324 N N . THR B 1 54 ? 4.535 -12.445 -17.906 1 98.81 54 THR B N 1
ATOM 1325 C CA . THR B 1 54 ? 5.402 -12.953 -18.969 1 98.81 54 THR B CA 1
ATOM 1326 C C . THR B 1 54 ? 5.59 -14.461 -18.828 1 98.81 54 THR B C 1
ATOM 1328 O O . THR B 1 54 ? 5.039 -15.086 -17.922 1 98.81 54 THR B O 1
ATOM 1331 N N . GLY B 1 55 ? 6.426 -15.039 -19.719 1 98.19 55 GLY B N 1
ATOM 1332 C CA . GLY B 1 55 ? 6.652 -16.469 -19.75 1 98.19 55 GLY B CA 1
ATOM 1333 C C . GLY B 1 55 ? 5.59 -17.234 -20.516 1 98.19 55 GLY B C 1
ATOM 1334 O O . GLY B 1 55 ? 4.906 -16.672 -21.359 1 98.19 55 GLY B O 1
ATOM 1335 N N . ALA B 1 56 ? 5.551 -18.594 -20.297 1 97.88 56 ALA B N 1
ATOM 1336 C CA . ALA B 1 56 ? 4.625 -19.469 -21.031 1 97.88 56 ALA B CA 1
ATOM 1337 C C . ALA B 1 56 ? 3.535 -20 -20.094 1 97.88 56 ALA B C 1
ATOM 1339 O O . ALA B 1 56 ? 3.797 -20.297 -18.938 1 97.88 56 ALA B O 1
ATOM 1340 N N . GLY B 1 57 ? 2.326 -20.078 -20.656 1 98 57 GLY B N 1
ATOM 1341 C CA . GLY B 1 57 ? 1.239 -20.719 -19.938 1 98 57 GLY B CA 1
ATOM 1342 C C . GLY B 1 57 ? 0.669 -19.875 -18.812 1 98 57 GLY B C 1
ATOM 1343 O O . GLY B 1 57 ? 0.936 -18.672 -18.75 1 98 57 GLY B O 1
ATOM 1344 N N . ARG B 1 58 ? -0.071 -20.469 -18.031 1 98.69 58 ARG B N 1
ATOM 1345 C CA . ARG B 1 58 ? -0.778 -19.812 -16.938 1 98.69 58 ARG B CA 1
ATOM 1346 C C . ARG B 1 58 ? 0.174 -19.484 -15.797 1 98.69 58 ARG B C 1
ATOM 1348 O O . ARG B 1 58 ? 1.05 -20.281 -15.453 1 98.69 58 ARG B O 1
ATOM 1355 N N . ALA B 1 59 ? 0.056 -18.297 -15.312 1 98.75 59 ALA B N 1
ATOM 1356 C CA . ALA B 1 59 ? 0.665 -17.922 -14.039 1 98.75 59 ALA B CA 1
ATOM 1357 C C . ALA B 1 59 ? -0.358 -17.984 -12.906 1 98.75 59 ALA B C 1
ATOM 1359 O O . ALA B 1 59 ? -1.271 -17.156 -12.844 1 98.75 59 ALA B O 1
ATOM 1360 N N . TYR B 1 60 ? -0.198 -18.906 -11.969 1 98.69 60 TYR B N 1
ATOM 1361 C CA . TYR B 1 60 ? -1.199 -19.141 -10.938 1 98.69 60 TYR B CA 1
ATOM 1362 C C . TYR B 1 60 ? -0.984 -18.219 -9.742 1 98.69 60 TYR B C 1
ATOM 1364 O O . TYR B 1 60 ? 0.156 -17.922 -9.383 1 98.69 60 TYR B O 1
ATOM 1372 N N . PHE B 1 61 ? -2.107 -17.891 -9.156 1 98.75 61 PHE B N 1
ATOM 1373 C CA . PHE B 1 61 ? -2.084 -17.188 -7.879 1 98.75 61 PHE B CA 1
ATOM 1374 C C . PHE B 1 61 ? -1.819 -18.156 -6.734 1 98.75 61 PHE B C 1
ATOM 1376 O O . PHE B 1 61 ? -2.133 -19.344 -6.84 1 98.75 61 PHE B O 1
ATOM 1383 N N . HIS B 1 62 ? -1.263 -17.562 -5.746 1 98.38 62 HIS B N 1
ATOM 1384 C CA . HIS B 1 62 ? -1.069 -18.25 -4.473 1 98.38 62 HIS B CA 1
ATOM 1385 C C . HIS B 1 62 ? -1.636 -17.438 -3.316 1 98.38 62 HIS B C 1
ATOM 1387 O O . HIS B 1 62 ? -1.51 -16.203 -3.297 1 98.38 62 HIS B O 1
ATOM 1393 N N . SER B 1 63 ? -2.281 -18.109 -2.35 1 96.69 63 SER B N 1
ATOM 1394 C CA . SER B 1 63 ? -2.865 -17.406 -1.209 1 96.69 63 SER B CA 1
ATOM 1395 C C . SER B 1 63 ? -1.785 -16.922 -0.25 1 96.69 63 SER B C 1
ATOM 1397 O O . SER B 1 63 ? -2.037 -16.047 0.582 1 96.69 63 SER B O 1
ATOM 1399 N N . ALA B 1 64 ? -0.679 -17.531 -0.335 1 97.56 64 ALA B N 1
ATOM 1400 C CA . ALA B 1 64 ? 0.537 -17.141 0.381 1 97.56 64 ALA B CA 1
ATOM 1401 C C . ALA B 1 64 ? 1.776 -17.406 -0.469 1 97.56 64 ALA B C 1
ATOM 1403 O O . ALA B 1 64 ? 1.716 -18.141 -1.46 1 97.56 64 ALA B O 1
ATOM 1404 N N . PRO B 1 65 ? 2.865 -16.781 -0.079 1 97.62 65 PRO B N 1
ATOM 1405 C CA . PRO B 1 65 ? 4.039 -16.922 -0.942 1 97.62 65 PRO B CA 1
ATOM 1406 C C . PRO B 1 65 ? 4.789 -18.234 -0.711 1 97.62 65 PRO B C 1
ATOM 1408 O O . PRO B 1 65 ? 5.953 -18.219 -0.298 1 97.62 65 PRO B O 1
ATOM 1411 N N . ALA B 1 66 ? 4.105 -19.219 -1.005 1 98 66 ALA B N 1
ATOM 1412 C CA . ALA B 1 66 ? 4.633 -20.578 -0.981 1 98 66 ALA B CA 1
ATOM 1413 C C . ALA B 1 66 ? 3.959 -21.453 -2.043 1 98 66 ALA B C 1
ATOM 1415 O O . ALA B 1 66 ? 2.752 -21.344 -2.271 1 98 66 ALA B O 1
ATOM 1416 N N . SER B 1 67 ? 4.758 -22.453 -2.633 1 96.94 67 SER B N 1
ATOM 1417 C CA . SER B 1 67 ? 4.258 -23.25 -3.74 1 96.94 67 SER B CA 1
ATOM 1418 C C . SER B 1 67 ? 3.078 -24.125 -3.307 1 96.94 67 SER B C 1
ATOM 1420 O O . SER B 1 67 ? 2.182 -24.406 -4.105 1 96.94 67 SER B O 1
ATOM 1422 N N . ALA B 1 68 ? 3.02 -24.438 -2.061 1 96.94 68 ALA B N 1
ATOM 1423 C CA . ALA B 1 68 ? 1.962 -25.297 -1.544 1 96.94 68 ALA B CA 1
ATOM 1424 C C . ALA B 1 68 ? 0.646 -24.531 -1.407 1 96.94 68 ALA B C 1
ATOM 1426 O O . ALA B 1 68 ? -0.415 -25.141 -1.243 1 96.94 68 ALA B O 1
ATOM 1427 N N . CYS B 1 69 ? 0.681 -23.281 -1.535 1 98.25 69 CYS B N 1
ATOM 1428 C CA . CYS B 1 69 ? -0.5 -22.453 -1.321 1 98.25 69 CYS B CA 1
ATOM 1429 C C . CYS B 1 69 ? -1.121 -22.031 -2.648 1 98.25 69 CYS B C 1
ATOM 1431 O O . CYS B 1 69 ? -1.716 -20.953 -2.75 1 98.25 69 CYS B O 1
ATOM 1433 N N . ILE B 1 70 ? -1.002 -22.859 -3.66 1 97.81 70 ILE B N 1
ATOM 1434 C CA . ILE B 1 70 ? -1.422 -22.578 -5.031 1 97.81 70 ILE B CA 1
ATOM 1435 C C . ILE B 1 70 ? -2.947 -22.547 -5.105 1 97.81 70 ILE B C 1
ATOM 1437 O O . ILE B 1 70 ? -3.615 -23.406 -4.523 1 97.81 70 ILE B O 1
ATOM 1441 N N . ALA B 1 71 ? -3.471 -21.469 -5.746 1 97 71 ALA B N 1
ATOM 1442 C CA . ALA B 1 71 ? -4.867 -21.438 -6.164 1 97 71 ALA B CA 1
ATOM 1443 C C . ALA B 1 71 ? -5.027 -21.969 -7.586 1 97 71 ALA B C 1
ATOM 1445 O O . ALA B 1 71 ? -4.945 -21.203 -8.555 1 97 71 ALA B O 1
ATOM 1446 N N . ARG B 1 72 ? -5.473 -23.125 -7.773 1 95.5 72 ARG B N 1
ATOM 1447 C CA . ARG B 1 72 ? -5.336 -23.906 -9.008 1 95.5 72 ARG B CA 1
ATOM 1448 C C . ARG B 1 72 ? -6.328 -23.422 -10.062 1 95.5 72 ARG B C 1
ATOM 1450 O O . ARG B 1 72 ? -6.223 -23.797 -11.234 1 95.5 72 ARG B O 1
ATOM 1457 N N . ARG B 1 73 ? -7.227 -22.594 -9.688 1 96.69 73 ARG B N 1
ATOM 1458 C CA . ARG B 1 73 ? -8.219 -22.141 -10.648 1 96.69 73 ARG B CA 1
ATOM 1459 C C . ARG B 1 73 ? -8.094 -20.625 -10.883 1 96.69 73 ARG B C 1
ATOM 1461 O O . ARG B 1 73 ? -8.875 -20.047 -11.641 1 96.69 73 ARG B O 1
ATOM 1468 N N . VAL B 1 74 ? -7.266 -20.016 -10.328 1 98.06 74 VAL B N 1
ATOM 1469 C CA . VAL B 1 74 ? -7.094 -18.562 -10.43 1 98.06 74 VAL B CA 1
ATOM 1470 C C . VAL B 1 74 ? -5.734 -18.25 -11.055 1 98.06 74 VAL B C 1
ATOM 1472 O O . VAL B 1 74 ? -4.691 -18.547 -10.469 1 98.06 74 VAL B O 1
ATOM 1475 N N . PHE B 1 75 ? -5.789 -17.734 -12.227 1 98.44 75 PHE B N 1
ATOM 1476 C CA . PHE B 1 75 ? -4.543 -17.5 -12.945 1 98.44 75 PHE B CA 1
ATOM 1477 C C . PHE B 1 75 ? -4.672 -16.297 -13.867 1 98.44 75 PHE B C 1
ATOM 1479 O O . PHE B 1 75 ? -5.781 -15.836 -14.156 1 98.44 75 PHE B O 1
ATOM 1486 N N . VAL B 1 76 ? -3.545 -15.781 -14.242 1 98.5 76 VAL B N 1
ATOM 1487 C CA . VAL B 1 76 ? -3.393 -14.812 -15.32 1 98.5 76 VAL B CA 1
ATOM 1488 C C . VAL B 1 76 ? -2.529 -15.406 -16.438 1 98.5 76 VAL B C 1
ATOM 1490 O O . VAL B 1 76 ? -1.924 -16.469 -16.25 1 98.5 76 VAL B O 1
ATOM 1493 N N . VAL B 1 77 ? -2.547 -14.648 -17.562 1 98.38 77 VAL B N 1
ATOM 1494 C CA . VAL B 1 77 ? -1.819 -15.148 -18.719 1 98.38 77 VAL B CA 1
ATOM 1495 C C . VAL B 1 77 ? -0.895 -14.062 -19.266 1 98.38 77 VAL B C 1
ATOM 1497 O O . VAL B 1 77 ? -1.092 -12.875 -18.984 1 98.38 77 VAL B O 1
ATOM 1500 N N . PRO B 1 78 ? 0.212 -14.531 -20 1 98.69 78 PRO B N 1
ATOM 1501 C CA . PRO B 1 78 ? 1.103 -13.523 -20.578 1 98.69 78 PRO B CA 1
ATOM 1502 C C . PRO B 1 78 ? 0.346 -12.422 -21.328 1 98.69 78 PRO B C 1
ATOM 1504 O O . PRO B 1 78 ? -0.588 -12.711 -22.078 1 98.69 78 PRO B O 1
ATOM 1507 N N . GLY B 1 79 ? 0.755 -11.18 -21.047 1 98.12 79 GLY B N 1
ATOM 1508 C CA . GLY B 1 79 ? 0.078 -10.031 -21.625 1 98.12 79 GLY B CA 1
ATOM 1509 C C . GLY B 1 79 ? -0.859 -9.336 -20.656 1 98.12 79 GLY B C 1
ATOM 1510 O O . GLY B 1 79 ? -1.192 -8.164 -20.844 1 98.12 79 GLY B O 1
ATOM 1511 N N . ASP B 1 80 ? -1.31 -10.094 -19.609 1 98 80 ASP B N 1
ATOM 1512 C CA . ASP B 1 80 ? -2.109 -9.477 -18.547 1 98 80 ASP B CA 1
ATOM 1513 C C . ASP B 1 80 ? -1.281 -8.469 -17.75 1 98 80 ASP B C 1
ATOM 1515 O O . ASP B 1 80 ? -0.061 -8.609 -17.656 1 98 80 ASP B O 1
ATOM 1519 N N . THR B 1 81 ? -1.946 -7.426 -17.219 1 97.5 81 THR B N 1
ATOM 1520 C CA . THR B 1 81 ? -1.304 -6.445 -16.359 1 97.5 81 THR B CA 1
ATOM 1521 C C . THR B 1 81 ? -1.804 -6.586 -14.922 1 97.5 81 THR B C 1
ATOM 1523 O O . THR B 1 81 ? -3 -6.773 -14.688 1 97.5 81 THR B O 1
ATOM 1526 N N . VAL B 1 82 ? -0.839 -6.496 -13.953 1 98.31 82 VAL B N 1
ATOM 1527 C CA . VAL B 1 82 ? -1.18 -6.543 -12.531 1 98.31 82 VAL B CA 1
ATOM 1528 C C . VAL B 1 82 ? -0.563 -5.348 -11.812 1 98.31 82 VAL B C 1
ATOM 1530 O O . VAL B 1 82 ? 0.357 -4.707 -12.328 1 98.31 82 VAL B O 1
ATOM 1533 N N . THR B 1 83 ? -1.176 -5.027 -10.727 1 97 83 THR B N 1
ATOM 1534 C CA . THR B 1 83 ? -0.566 -4.094 -9.789 1 97 83 THR B CA 1
ATOM 1535 C C . THR B 1 83 ? 0.277 -4.836 -8.758 1 97 83 THR B C 1
ATOM 1537 O O . THR B 1 83 ? -0.19 -5.797 -8.141 1 97 83 THR B O 1
ATOM 1540 N N . VAL B 1 84 ? 1.479 -4.41 -8.5 1 97.69 84 VAL B N 1
ATOM 1541 C CA . VAL B 1 84 ? 2.404 -5.09 -7.598 1 97.69 84 VAL B CA 1
ATOM 1542 C C . VAL B 1 84 ? 2.605 -4.258 -6.336 1 97.69 84 VAL B C 1
ATOM 1544 O O . VAL B 1 84 ? 3.08 -3.121 -6.402 1 97.69 84 VAL B O 1
ATOM 1547 N N . TYR B 1 85 ? 2.318 -4.887 -5.215 1 95.38 85 TYR B N 1
ATOM 1548 C CA . TYR B 1 85 ? 2.326 -4.125 -3.969 1 95.38 85 TYR B CA 1
ATOM 1549 C C . TYR B 1 85 ? 3.637 -4.324 -3.217 1 95.38 85 TYR B C 1
ATOM 1551 O O . TYR B 1 85 ? 4.191 -3.375 -2.662 1 95.38 85 TYR B O 1
ATOM 1559 N N . LYS B 1 86 ? 4.184 -5.574 -3.148 1 94.19 86 LYS B N 1
ATOM 1560 C CA . LYS B 1 86 ? 5.395 -5.797 -2.365 1 94.19 86 LYS B CA 1
ATOM 1561 C C . LYS B 1 86 ? 6.062 -7.113 -2.748 1 94.19 86 LYS B C 1
ATOM 1563 O O . LYS B 1 86 ? 5.398 -8.039 -3.219 1 94.19 86 LYS B O 1
ATOM 1568 N N . PRO B 1 87 ? 7.363 -7.133 -2.52 1 95.88 87 PRO B N 1
ATOM 1569 C CA . PRO B 1 87 ? 8.109 -8.383 -2.705 1 95.88 87 PRO B CA 1
ATOM 1570 C C . PRO B 1 87 ? 8.188 -9.219 -1.431 1 95.88 87 PRO B C 1
ATOM 1572 O O . PRO B 1 87 ? 8.094 -8.68 -0.326 1 95.88 87 PRO B O 1
ATOM 1575 N N . TYR B 1 88 ? 8.336 -10.461 -1.552 1 96.31 88 TYR B N 1
ATOM 1576 C CA . TYR B 1 88 ? 8.742 -11.391 -0.506 1 96.31 88 TYR B CA 1
ATOM 1577 C C . TYR B 1 88 ? 9.516 -12.57 -1.093 1 96.31 88 TYR B C 1
ATOM 1579 O O . TYR B 1 88 ? 8.93 -13.438 -1.743 1 96.31 88 TYR B O 1
ATOM 1587 N N . ARG B 1 89 ? 10.844 -12.438 -0.917 1 96.56 89 ARG B N 1
ATOM 1588 C CA . ARG B 1 89 ? 11.711 -13.438 -1.531 1 96.56 89 ARG B CA 1
ATOM 1589 C C . ARG B 1 89 ? 11.484 -13.508 -3.039 1 96.56 89 ARG B C 1
ATOM 1591 O O . ARG B 1 89 ? 11.664 -12.516 -3.744 1 96.56 89 ARG B O 1
ATOM 1598 N N . HIS B 1 90 ? 11.008 -14.578 -3.584 1 98.12 90 HIS B N 1
ATOM 1599 C CA . HIS B 1 90 ? 10.828 -14.711 -5.027 1 98.12 90 HIS B CA 1
ATOM 1600 C C . HIS B 1 90 ? 9.352 -14.625 -5.41 1 98.12 90 HIS B C 1
ATOM 1602 O O . HIS B 1 90 ? 8.906 -15.281 -6.348 1 98.12 90 HIS B O 1
ATOM 1608 N N . TRP B 1 91 ? 8.625 -13.922 -4.656 1 98.5 91 TRP B N 1
ATOM 1609 C CA . TRP B 1 91 ? 7.195 -13.711 -4.891 1 98.5 91 TRP B CA 1
ATOM 1610 C C . TRP B 1 91 ? 6.867 -12.219 -4.922 1 98.5 91 TRP B C 1
ATOM 1612 O O . TRP B 1 91 ? 7.578 -11.406 -4.332 1 98.5 91 TRP B O 1
ATOM 1622 N N . TYR B 1 92 ? 5.824 -11.914 -5.625 1 98.31 92 TYR B N 1
ATOM 1623 C CA . TYR B 1 92 ? 5.219 -10.594 -5.547 1 98.31 92 TYR B CA 1
ATOM 1624 C C . TYR B 1 92 ? 3.76 -10.688 -5.113 1 98.31 92 TYR B C 1
ATOM 1626 O O . TYR B 1 92 ? 3.018 -11.547 -5.59 1 98.31 92 TYR B O 1
ATOM 1634 N N . GLN B 1 93 ? 3.359 -9.883 -4.168 1 97.06 93 GLN B N 1
ATOM 1635 C CA . GLN B 1 93 ? 1.938 -9.68 -3.914 1 97.06 93 GLN B CA 1
ATOM 1636 C C . GLN B 1 93 ? 1.312 -8.789 -4.98 1 97.06 93 GLN B C 1
ATOM 1638 O O . GLN B 1 93 ? 1.82 -7.699 -5.266 1 97.06 93 GLN B O 1
ATOM 1643 N N . VAL B 1 94 ? 0.221 -9.266 -5.602 1 97.88 94 VAL B N 1
ATOM 1644 C CA . VAL B 1 94 ? -0.306 -8.547 -6.758 1 97.88 94 VAL B CA 1
ATOM 1645 C C . VAL B 1 94 ? -1.827 -8.453 -6.656 1 97.88 94 VAL B C 1
ATOM 1647 O O . VAL B 1 94 ? -2.453 -9.195 -5.895 1 97.88 94 VAL B O 1
ATOM 1650 N N . MET B 1 95 ? -2.385 -7.527 -7.273 1 97 95 MET B N 1
ATOM 1651 C CA . MET B 1 95 ? -3.812 -7.445 -7.57 1 97 95 MET B CA 1
ATOM 1652 C C . MET B 1 95 ? -4.059 -7.461 -9.078 1 97 95 MET B C 1
ATOM 1654 O O . MET B 1 95 ? -3.371 -6.766 -9.828 1 97 95 MET B O 1
ATOM 1658 N N . TYR B 1 96 ? -4.914 -8.289 -9.523 1 98.06 96 TYR B N 1
ATOM 1659 C CA . TYR B 1 96 ? -5.426 -8.32 -10.891 1 98.06 96 TYR B CA 1
ATOM 1660 C C . TYR B 1 96 ? -6.883 -7.863 -10.938 1 98.06 96 TYR B C 1
ATOM 1662 O O . TYR B 1 96 ? -7.703 -8.312 -10.133 1 98.06 96 TYR B O 1
ATOM 1670 N N . VAL B 1 97 ? -7.148 -6.973 -11.852 1 95.69 97 VAL B N 1
ATOM 1671 C CA . VAL B 1 97 ? -8.523 -6.531 -12.086 1 95.69 97 VAL B CA 1
ATOM 1672 C C . VAL B 1 97 ? -8.977 -6.973 -13.477 1 95.69 97 VAL B C 1
ATOM 1674 O O . VAL B 1 97 ? -8.359 -6.609 -14.477 1 95.69 97 VAL B O 1
ATOM 1677 N N . ASN B 1 98 ? -10.047 -7.66 -13.414 1 94.19 98 ASN B N 1
ATOM 1678 C CA . ASN B 1 98 ? -10.641 -8.031 -14.695 1 94.19 98 ASN B CA 1
ATOM 1679 C C . ASN B 1 98 ? -11.242 -6.824 -15.406 1 94.19 98 ASN B C 1
ATOM 1681 O O . ASN B 1 98 ? -12.172 -6.199 -14.898 1 94.19 98 ASN B O 1
ATOM 1685 N N . GLY B 1 99 ? -10.812 -6.57 -16.609 1 90.12 99 GLY B N 1
ATOM 1686 C CA . GLY B 1 99 ? -11.258 -5.406 -17.359 1 90.12 99 GLY B CA 1
ATOM 1687 C C . GLY B 1 99 ? -12.695 -5.512 -17.828 1 90.12 99 GLY B C 1
ATOM 1688 O O . GLY B 1 99 ? -13.336 -4.496 -18.094 1 90.12 99 GLY B O 1
ATOM 1689 N N . ARG B 1 100 ? -13.164 -6.676 -17.922 1 92.75 100 ARG B N 1
ATOM 1690 C CA . ARG B 1 100 ? -14.523 -6.887 -18.422 1 92.75 100 ARG B CA 1
ATOM 1691 C C . ARG B 1 100 ? -15.539 -6.812 -17.297 1 92.75 100 ARG B C 1
ATOM 1693 O O . ARG B 1 100 ? -16.578 -6.152 -17.422 1 92.75 100 ARG B O 1
ATOM 1700 N N . THR B 1 101 ? -15.297 -7.398 -16.203 1 92.44 101 THR B N 1
ATOM 1701 C CA . THR B 1 101 ? -16.281 -7.531 -15.141 1 92.44 101 THR B CA 1
ATOM 1702 C C . THR B 1 101 ? -16 -6.539 -14.016 1 92.44 101 THR B C 1
ATOM 1704 O O . THR B 1 101 ? -16.875 -6.254 -13.195 1 92.44 101 THR B O 1
ATOM 1707 N N . GLY B 1 102 ? -14.781 -6.137 -13.828 1 90.56 102 GLY B N 1
ATOM 1708 C CA . GLY B 1 102 ? -14.398 -5.25 -12.75 1 90.56 102 GLY B CA 1
ATOM 1709 C C . GLY B 1 102 ? -14.016 -5.984 -11.477 1 90.56 102 GLY B C 1
ATOM 1710 O O . GLY B 1 102 ? -13.625 -5.363 -10.484 1 90.56 102 GLY B O 1
ATOM 1711 N N . GLU B 1 103 ? -14.117 -7.285 -11.547 1 94 103 GLU B N 1
ATOM 1712 C CA . GLU B 1 103 ? -13.75 -8.086 -10.383 1 94 103 GLU B CA 1
ATOM 1713 C C . GLU B 1 103 ? -12.234 -8.102 -10.18 1 94 103 GLU B C 1
ATOM 1715 O O . GLU B 1 103 ? -11.477 -8.117 -11.141 1 94 103 GLU B O 1
ATOM 1720 N N . ASP B 1 104 ? -11.789 -8.148 -8.867 1 94.94 104 ASP B N 1
ATOM 1721 C CA . ASP B 1 104 ? -10.359 -8.148 -8.594 1 94.94 104 ASP B CA 1
ATOM 1722 C C . ASP B 1 104 ? -9.953 -9.383 -7.789 1 94.94 104 ASP B C 1
ATOM 1724 O O . ASP B 1 104 ? -10.805 -10.023 -7.164 1 94.94 104 ASP B O 1
ATOM 1728 N N . VAL B 1 105 ? -8.695 -9.727 -7.945 1 95.94 105 VAL B N 1
ATOM 1729 C CA . VAL B 1 105 ? -8.078 -10.797 -7.168 1 95.94 105 VAL B CA 1
ATOM 1730 C C . VAL B 1 105 ? -6.723 -10.336 -6.645 1 95.94 105 VAL B C 1
ATOM 1732 O O . VAL B 1 105 ? -5.945 -9.711 -7.371 1 95.94 105 VAL B O 1
ATOM 1735 N N . GLU B 1 106 ? -6.602 -10.68 -5.359 1 95.75 106 GLU B N 1
ATOM 1736 C CA . GLU B 1 106 ? -5.305 -10.398 -4.75 1 95.75 106 GLU B CA 1
ATOM 1737 C C . GLU B 1 106 ? -4.613 -11.695 -4.32 1 95.75 106 GLU B C 1
ATOM 1739 O O . GLU B 1 106 ? -5.258 -12.609 -3.814 1 95.75 106 GLU B O 1
ATOM 1744 N N . GLY B 1 107 ? -3.303 -11.664 -4.422 1 97.06 107 GLY B N 1
ATOM 1745 C CA . GLY B 1 107 ? -2.49 -12.805 -4.035 1 97.06 107 GLY B CA 1
ATOM 1746 C C . GLY B 1 107 ? -1.029 -12.656 -4.418 1 97.06 107 GLY B C 1
ATOM 1747 O O . GLY B 1 107 ? -0.519 -11.539 -4.516 1 97.06 107 GLY B O 1
ATOM 1748 N N . TRP B 1 108 ? -0.459 -13.828 -4.477 1 98.44 108 TRP B N 1
ATOM 1749 C CA . TRP B 1 108 ? 0.975 -13.867 -4.746 1 98.44 108 TRP B CA 1
ATOM 1750 C C . TRP B 1 108 ? 1.262 -14.586 -6.059 1 98.44 108 TRP B C 1
ATOM 1752 O O . TRP B 1 108 ? 0.636 -15.609 -6.363 1 98.44 108 TRP B O 1
ATOM 1762 N N . ILE B 1 109 ? 2.203 -14.047 -6.77 1 98.81 109 ILE B N 1
ATOM 1763 C CA . ILE B 1 109 ? 2.664 -14.648 -8.016 1 98.81 109 ILE B CA 1
ATOM 1764 C C . ILE B 1 109 ? 4.188 -14.727 -8.016 1 98.81 109 ILE B C 1
ATOM 1766 O O . ILE B 1 109 ? 4.863 -13.836 -7.5 1 98.81 109 ILE B O 1
ATOM 1770 N N . GLU B 1 110 ? 4.664 -15.75 -8.578 1 98.75 110 GLU B N 1
ATOM 1771 C CA . GLU B 1 110 ? 6.109 -15.898 -8.688 1 98.75 110 GLU B CA 1
ATOM 1772 C C . GLU B 1 110 ? 6.734 -14.727 -9.445 1 98.75 110 GLU B C 1
ATOM 1774 O O . GLU B 1 110 ? 6.266 -14.359 -10.523 1 98.75 110 GLU B O 1
ATOM 1779 N N . ALA B 1 111 ? 7.852 -14.297 -8.922 1 98.75 111 ALA B N 1
ATOM 1780 C CA . ALA B 1 111 ? 8.508 -13.109 -9.469 1 98.75 111 ALA B CA 1
ATOM 1781 C C . ALA B 1 111 ? 8.93 -13.328 -10.914 1 98.75 111 ALA B C 1
ATOM 1783 O O . ALA B 1 111 ? 8.867 -12.414 -11.742 1 98.75 111 ALA B O 1
ATOM 1784 N N . GLY B 1 112 ? 9.297 -14.492 -11.281 1 98.62 112 GLY B N 1
ATOM 1785 C CA . GLY B 1 112 ? 9.797 -14.797 -12.609 1 98.62 112 GLY B CA 1
ATOM 1786 C C . GLY B 1 112 ? 8.742 -14.688 -13.688 1 98.62 112 GLY B C 1
ATOM 1787 O O . GLY B 1 112 ? 9.062 -14.664 -14.875 1 98.62 112 GLY B O 1
ATOM 1788 N N . ARG B 1 113 ? 7.566 -14.547 -13.289 1 98.88 113 ARG B N 1
ATOM 1789 C CA . ARG B 1 113 ? 6.465 -14.508 -14.25 1 98.88 113 ARG B CA 1
ATOM 1790 C C . ARG B 1 113 ? 6.031 -13.07 -14.523 1 98.88 113 ARG B C 1
ATOM 1792 O O . ARG B 1 113 ? 5.062 -12.836 -15.25 1 98.88 113 ARG B O 1
ATOM 1799 N N . LEU B 1 114 ? 6.73 -12.055 -13.984 1 98.88 114 LEU B N 1
ATOM 1800 C CA . LEU B 1 114 ? 6.328 -10.664 -14.133 1 98.88 114 LEU B CA 1
ATOM 1801 C C . LEU B 1 114 ? 7.473 -9.82 -14.672 1 98.88 114 LEU B C 1
ATOM 1803 O O . LEU B 1 114 ? 8.625 -10 -14.281 1 98.88 114 LEU B O 1
ATOM 1807 N N . ARG B 1 115 ? 7.172 -8.961 -15.555 1 98.75 115 ARG B N 1
ATOM 1808 C CA . ARG B 1 115 ? 8.023 -7.84 -15.938 1 98.75 115 ARG B CA 1
ATOM 1809 C C . ARG B 1 115 ? 7.555 -6.543 -15.289 1 98.75 115 ARG B C 1
ATOM 1811 O O . ARG B 1 115 ? 6.516 -5.996 -15.672 1 98.75 115 ARG B O 1
ATOM 1818 N N . LEU B 1 116 ? 8.359 -6.078 -14.43 1 98.25 116 LEU B N 1
ATOM 1819 C CA . LEU B 1 116 ? 7.969 -4.875 -13.703 1 98.25 116 LEU B CA 1
ATOM 1820 C C . LEU B 1 116 ? 8.008 -3.652 -14.617 1 98.25 116 LEU B C 1
ATOM 1822 O O . LEU B 1 116 ? 8.898 -3.527 -15.461 1 98.25 116 LEU B O 1
ATOM 1826 N N . GLY B 1 117 ? 7.012 -2.754 -14.312 1 97.19 117 GLY B N 1
ATOM 1827 C CA . GLY B 1 117 ? 6.953 -1.462 -14.977 1 97.19 117 GLY B CA 1
ATOM 1828 C C . GLY B 1 117 ? 7.117 -0.292 -14.031 1 97.19 117 GLY B C 1
ATOM 1829 O O . GLY B 1 117 ? 7.918 -0.352 -13.094 1 97.19 117 GLY B O 1
ATOM 1830 N N . GLY B 1 118 ? 6.457 0.8 -14.406 1 94.75 118 GLY B N 1
ATOM 1831 C CA . GLY B 1 118 ? 6.543 1.982 -13.57 1 94.75 118 GLY B CA 1
ATOM 1832 C C . GLY B 1 118 ? 5.535 1.981 -12.43 1 94.75 118 GLY B C 1
ATOM 1833 O O . GLY B 1 118 ? 4.801 1.01 -12.25 1 94.75 118 GLY B O 1
ATOM 1834 N N . HIS B 1 119 ? 5.523 2.992 -11.719 1 94.44 119 HIS B N 1
ATOM 1835 C CA . HIS B 1 119 ? 4.594 3.145 -10.602 1 94.44 119 HIS B CA 1
ATOM 1836 C C . HIS B 1 119 ? 3.166 3.344 -11.102 1 94.44 119 HIS B C 1
ATOM 1838 O O . HIS B 1 119 ? 2.939 4.055 -12.078 1 94.44 119 HIS B O 1
ATOM 1844 N N . LEU B 1 120 ? 2.354 2.684 -10.336 1 92.81 120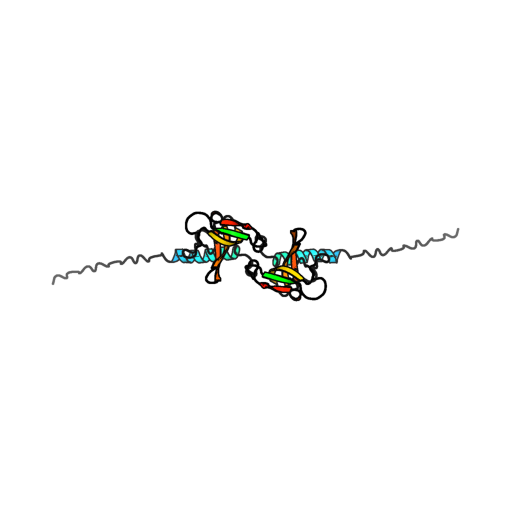 LEU B N 1
ATOM 1845 C CA . LEU B 1 120 ? 0.928 2.891 -10.57 1 92.81 120 LEU B CA 1
ATOM 1846 C C . LEU B 1 120 ? 0.58 4.375 -10.531 1 92.81 120 LEU B C 1
ATOM 1848 O O . LEU B 1 120 ? 1.041 5.102 -9.648 1 92.81 120 LEU B O 1
ATOM 1852 N N . GLY B 1 121 ? -0.158 4.809 -11.445 1 87.19 121 GLY B N 1
ATOM 1853 C CA . GLY B 1 121 ? -0.54 6.207 -11.516 1 87.19 121 GLY B CA 1
ATOM 1854 C C . GLY B 1 121 ? 0.5 7.074 -12.203 1 87.19 121 GLY B C 1
ATOM 1855 O O . GLY B 1 121 ? 0.281 8.273 -12.406 1 87.19 121 GLY B O 1
ATOM 1856 N N . GLY B 1 122 ? 1.755 6.59 -12.289 1 80.56 122 GLY B N 1
ATOM 1857 C CA . GLY B 1 122 ? 2.797 7.363 -12.945 1 80.56 122 GLY B CA 1
ATOM 1858 C C . GLY B 1 122 ? 2.611 7.457 -14.445 1 80.56 122 GLY B C 1
ATOM 1859 O O . GLY B 1 122 ? 1.965 6.602 -15.055 1 80.56 122 GLY B O 1
ATOM 1860 N N . GLY B 1 123 ? 2.029 8.625 -15.086 1 58.12 123 GLY B N 1
ATOM 1861 C CA . GLY B 1 123 ? 1.982 8.82 -16.531 1 58.12 123 GLY B CA 1
ATOM 1862 C C . GLY B 1 123 ? 3.203 8.273 -17.234 1 58.12 123 GLY B C 1
ATOM 1863 O O . GLY B 1 123 ? 4.277 8.164 -16.656 1 58.12 123 GLY B O 1
ATOM 1864 N N . GLN B 1 124 ? 3.018 7.281 -18.156 1 41.47 124 GLN B N 1
ATOM 1865 C CA . GLN B 1 124 ? 4.051 7.031 -19.156 1 41.47 124 GLN B CA 1
ATOM 1866 C C . GLN B 1 124 ? 4.504 8.336 -19.812 1 41.47 124 GLN B C 1
ATOM 1868 O O . GLN B 1 124 ? 3.719 9.273 -19.953 1 41.47 124 GLN B O 1
#

pLDDT: mean 85.15, std 18.65, range [35.75, 98.88]

Radius of gyration: 32.18 Å; Cα contacts (8 Å, |Δi|>4): 418; chains: 2; bounding box: 69×137×87 Å

Foldseek 3Di:
DPPPPPPPPPPPPPPPPDPPPPVVVVVVVVVVVVCVVPVPDPFWDVQWWKKFFDDDDWWFFAQAPDPVRTDPPHTDGGGFMWTFTGDDDQKTWTKGADPPPRDIDTGITGNVGIDIDGGVVPDD/DPPPPPPPPPPPPPPPPDPPPPVVVVVVVVVVVVCVVPVPDPFWDVQWWKKFFDDDDWWFFAQAPDPVRTDPPHTDGGGFMWTFTGDDDQKTWTKGADPPPRDIDTGITGNVGIDIDGGVVPDD

Secondary structure (DSSP, 8-state):
-------------------THHHHHHHHHHHHHHHHHHS--TTS-SSPEEEEE-SSS-EEEESSSSGGGEEEEEEE-TT-EEEEEEEETTEEEEEEE-TTT--EEEEEEEGGGEEEEEETT---/--------------------HHHHHHHHHHHHHHHHHHS--TTS-SSPEEEEE-SSS-EEEESSSSGGGEEEEEEE-TT-EEEEEEEETTEEEEEEE-TTT--EEEEEEEGGGEEEEEETT---

Solvent-accessible surface area (backbone atoms only — not comparable to full-atom values): 14511 Å² total; per-residue (Å²): 135,85,80,77,80,79,79,80,79,79,79,80,76,77,76,77,76,81,75,73,68,58,65,62,53,58,43,50,54,52,26,51,52,50,22,67,74,63,69,52,62,86,62,50,44,8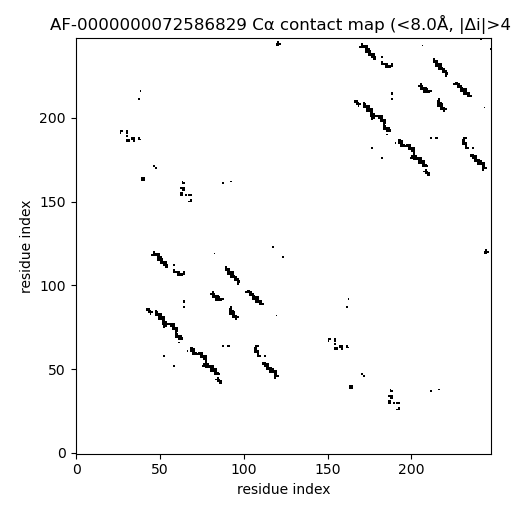2,60,30,26,30,27,34,31,42,76,78,65,72,48,53,32,12,69,15,90,45,84,84,25,58,37,94,84,42,63,48,43,56,76,40,64,32,42,35,40,31,71,54,90,68,23,28,36,33,37,37,62,41,88,85,79,65,51,72,48,75,31,20,33,55,42,85,36,48,46,79,59,58,42,50,57,56,80,131,136,85,80,78,78,78,78,80,78,79,80,77,77,78,75,78,78,82,77,72,66,59,65,63,52,57,41,52,55,52,26,52,53,49,21,67,74,63,69,52,61,85,61,50,44,82,58,31,25,30,27,34,32,41,76,78,64,73,47,51,32,11,68,14,88,44,86,84,26,58,36,93,86,43,64,47,42,55,76,40,65,34,39,35,40,32,72,55,91,68,23,28,35,33,38,37,62,40,87,86,79,66,51,71,47,75,33,21,33,55,42,85,35,47,46,78,58,58,41,50,59,55,79,130

Sequence (248 aa):
MNHSTITWAAVLALCAGFAVTNAHARDSAECRRLSDATGGADDNFRPPLTATVTGAGRAYFHSAPASACIARRVFVVPGDTVTVYKPYRHWYQVMYVNGRTGEDVEGWIEAGRLRLGGHLGGGQMNHSTITWAAVLALCAGFAVTNAHARDSAECRRLSDATGGADDNFRPPLTATVTGAGRAYFHSAPASACIARRVFVVPGDTVTVYKPYRHWYQVMYVNGRTGEDVEGWIEAGRLRLGGHLGGGQ

Nearest PDB structures (foldseek):
  6biq-assembly4_C  TM=6.791E-01  e=7.006E-02  Trichomonas vaginalis
  3a98-assembly1_A  TM=6.346E-01  e=3.040E-01  Homo sapiens
  3a98-assembly2_C  TM=5.410E-01  e=2.583E-01  Homo sapiens
  8a98-assembly1_S  TM=5.592E-01  e=2.727E-01  Leishmania major strain Friedlin
  7oh3-assembly1_T  TM=5.815E-01  e=6.871E-01  Saccharomyces cerevisiae S288C

Organism: Burkholderia pseudomallei (strain K96243) (NCBI:txid272560)